Protein AF-A0A932U6R2-F1 (afdb_monomer)

Radius of gyration: 25.65 Å; Cα contacts (8 Å, |Δi|>4): 751; chains: 1; bounding box: 75×55×91 Å

Structure (mmCIF, N/CA/C/O backbone):
data_AF-A0A932U6R2-F1
#
_entry.id   AF-A0A932U6R2-F1
#
loop_
_atom_site.group_PDB
_atom_site.id
_atom_site.type_symbol
_atom_site.label_atom_id
_atom_site.label_alt_id
_atom_site.label_comp_id
_atom_site.label_asym_id
_atom_site.label_entity_id
_atom_site.label_seq_id
_atom_site.pdbx_PDB_ins_code
_atom_site.Cartn_x
_atom_site.Cartn_y
_atom_site.Cartn_z
_atom_site.occupancy
_atom_site.B_iso_or_equiv
_atom_site.auth_seq_id
_atom_site.auth_comp_id
_atom_site.auth_asym_id
_atom_site.auth_atom_id
_atom_site.pdbx_PDB_model_num
ATOM 1 N N . MET A 1 1 ? -50.478 -23.511 68.478 1.00 35.59 1 MET A N 1
ATOM 2 C CA . MET A 1 1 ? -49.298 -24.158 69.091 1.00 35.59 1 MET A CA 1
ATOM 3 C C . MET A 1 1 ? -48.338 -24.472 67.951 1.00 35.59 1 MET A C 1
ATOM 5 O O . MET A 1 1 ? -48.692 -25.328 67.160 1.00 35.59 1 MET A O 1
ATOM 9 N N . ALA A 1 2 ? -47.213 -23.813 67.689 1.00 36.47 2 ALA A N 1
ATOM 10 C CA . ALA A 1 2 ? -46.479 -22.659 68.229 1.00 36.47 2 ALA A CA 1
ATOM 11 C C . ALA A 1 2 ? -45.766 -22.023 67.000 1.00 36.47 2 ALA A C 1
ATOM 13 O O . ALA A 1 2 ? -45.372 -22.763 66.102 1.00 36.47 2 ALA A O 1
ATOM 14 N N . ASP A 1 3 ? -45.885 -20.721 66.734 1.00 34.91 3 ASP A N 1
ATOM 15 C CA . ASP A 1 3 ? -44.960 -19.621 67.090 1.00 34.91 3 ASP A CA 1
ATOM 16 C C . ASP A 1 3 ? -43.453 -19.941 67.133 1.00 34.91 3 ASP A C 1
ATOM 18 O O . ASP A 1 3 ? -43.021 -20.835 67.857 1.00 34.91 3 ASP A O 1
ATOM 22 N N . GLY A 1 4 ? -42.655 -19.133 66.412 1.00 32.28 4 GLY A N 1
ATOM 23 C CA . GLY A 1 4 ? -41.189 -19.112 66.504 1.00 32.28 4 GLY A CA 1
ATOM 24 C C . GLY A 1 4 ? -40.468 -18.255 65.449 1.00 32.28 4 GLY A C 1
ATOM 25 O O . GLY A 1 4 ? -39.960 -18.787 64.470 1.00 32.28 4 GLY A O 1
ATOM 26 N N . ASP A 1 5 ? -40.429 -16.942 65.685 1.00 37.62 5 ASP A N 1
ATOM 27 C CA . ASP A 1 5 ? -39.655 -15.882 65.007 1.00 37.62 5 ASP A CA 1
ATOM 28 C C . ASP A 1 5 ? -38.117 -16.078 65.113 1.00 37.62 5 ASP A C 1
ATOM 30 O O . ASP A 1 5 ? -37.634 -16.729 66.040 1.00 37.62 5 ASP A O 1
ATOM 34 N N . GLY A 1 6 ? -37.328 -15.480 64.208 1.00 30.61 6 GLY A N 1
ATOM 35 C CA . GLY A 1 6 ? -35.860 -15.580 64.240 1.00 30.61 6 GLY A CA 1
ATOM 36 C C . GLY A 1 6 ? -35.110 -14.815 63.142 1.00 30.61 6 GLY A C 1
ATOM 37 O O . GLY A 1 6 ? -34.693 -15.383 62.137 1.00 30.61 6 GLY A O 1
ATOM 38 N N . ARG A 1 7 ? -34.903 -13.513 63.364 1.00 33.12 7 ARG A N 1
ATOM 39 C CA . ARG A 1 7 ? -34.080 -12.593 62.556 1.00 33.12 7 ARG A CA 1
ATOM 40 C C . ARG A 1 7 ? -32.592 -12.983 62.512 1.00 33.12 7 ARG A C 1
ATOM 42 O O . ARG A 1 7 ? -32.017 -13.328 63.537 1.00 33.12 7 ARG A O 1
ATOM 49 N N . GLY A 1 8 ? -31.947 -12.668 61.382 1.00 29.30 8 GLY A N 1
ATOM 50 C CA . GLY A 1 8 ? -30.598 -12.083 61.362 1.00 29.30 8 GLY A CA 1
ATOM 51 C C . GLY A 1 8 ? -29.473 -12.936 60.767 1.00 29.30 8 GLY A C 1
ATOM 52 O O . GLY A 1 8 ? -29.049 -13.912 61.370 1.00 29.30 8 GLY A O 1
ATOM 53 N N . THR A 1 9 ? -28.932 -12.494 59.623 1.00 29.77 9 THR A N 1
ATOM 54 C CA . THR A 1 9 ? -27.513 -12.114 59.380 1.00 29.77 9 THR A CA 1
ATOM 55 C C . THR A 1 9 ? -27.109 -12.340 57.908 1.00 29.77 9 THR A C 1
ATOM 57 O O . THR A 1 9 ? -26.774 -13.438 57.483 1.00 29.77 9 THR A O 1
ATOM 60 N N . HIS A 1 10 ? -27.082 -11.263 57.112 1.00 33.06 10 HIS A N 1
ATOM 61 C CA . HIS A 1 10 ? -25.986 -11.073 56.143 1.00 33.06 10 HIS A CA 1
ATOM 62 C C . HIS A 1 10 ? -24.704 -10.791 56.961 1.00 33.06 10 HIS A C 1
ATOM 64 O O . HIS A 1 10 ? -24.856 -10.285 58.076 1.00 33.06 10 HIS A O 1
ATOM 70 N N . PRO A 1 11 ? -23.466 -11.056 56.483 1.00 39.12 11 PRO A N 1
ATOM 71 C CA . PRO A 1 11 ? -23.032 -10.851 55.095 1.00 39.12 11 PRO A CA 1
ATOM 72 C C . PRO A 1 11 ? -22.034 -11.899 54.558 1.00 39.12 11 PRO A C 1
ATOM 74 O O . PRO A 1 11 ? -21.424 -12.648 55.316 1.00 39.12 11 PRO A O 1
ATOM 77 N N . ARG A 1 12 ? -21.813 -11.903 53.238 1.00 29.81 12 ARG A N 1
ATOM 78 C CA . ARG A 1 12 ? -20.475 -12.027 52.630 1.00 29.81 12 ARG A CA 1
ATOM 79 C C . ARG A 1 12 ? -20.571 -11.882 51.118 1.00 29.81 12 ARG A C 1
ATOM 81 O O . ARG A 1 12 ? -21.172 -12.704 50.430 1.00 29.81 12 ARG A O 1
ATOM 88 N N . ASP A 1 13 ? -19.960 -10.795 50.674 1.00 32.53 13 ASP A N 1
ATOM 89 C CA . ASP A 1 13 ? -19.381 -10.544 49.365 1.00 32.53 13 ASP A CA 1
ATOM 90 C C . ASP A 1 13 ? -19.222 -11.784 48.481 1.00 32.53 13 ASP A C 1
ATOM 92 O O . ASP A 1 13 ? -18.464 -12.710 48.779 1.00 32.53 13 ASP A O 1
ATOM 96 N N . ARG A 1 14 ? -19.862 -11.743 47.313 1.00 31.12 14 ARG A N 1
ATOM 97 C CA . ARG A 1 14 ? -19.322 -12.391 46.121 1.00 31.12 14 ARG A CA 1
ATOM 98 C C . ARG A 1 14 ? -19.138 -11.323 45.059 1.00 31.12 14 ARG A C 1
ATOM 100 O O . ARG A 1 14 ? -20.061 -11.002 44.326 1.00 31.12 14 ARG A O 1
ATOM 107 N N . PHE A 1 15 ? -17.933 -10.758 45.104 1.00 33.50 15 PHE A N 1
ATOM 108 C CA . PHE A 1 15 ? -17.151 -10.204 44.006 1.00 33.50 15 PHE A CA 1
ATOM 109 C C . PHE A 1 15 ? -17.953 -9.604 42.852 1.00 33.50 15 PHE A C 1
ATOM 111 O O . PHE A 1 15 ? -18.496 -10.310 42.001 1.00 33.50 15 PHE A O 1
ATOM 118 N N . GLY A 1 16 ? -17.932 -8.271 42.804 1.00 26.61 16 GLY A N 1
ATOM 119 C CA . GLY A 1 16 ? -18.308 -7.513 41.626 1.00 26.61 16 GLY A CA 1
ATOM 120 C C . GLY A 1 16 ? -17.621 -8.083 40.389 1.00 26.61 16 GLY A C 1
ATOM 121 O O . GLY A 1 16 ? -16.414 -8.324 40.375 1.00 26.61 16 GLY A O 1
ATOM 122 N N . SER A 1 17 ? -18.422 -8.305 39.352 1.00 31.64 17 SER A N 1
ATOM 123 C CA . SER A 1 17 ? -17.941 -8.504 37.994 1.00 31.64 17 SER A CA 1
ATOM 124 C C . SER A 1 17 ? -17.052 -7.312 37.643 1.00 31.64 17 SER A C 1
ATOM 126 O O . SER A 1 17 ? -17.559 -6.237 37.316 1.00 31.64 17 SER A O 1
ATOM 128 N N . VAL A 1 18 ? -15.732 -7.491 37.702 1.00 36.62 18 VAL A N 1
ATOM 129 C CA . VAL A 1 18 ? -14.802 -6.619 36.986 1.00 36.62 18 VAL A CA 1
ATOM 130 C C . VAL A 1 18 ? -15.222 -6.728 35.527 1.00 36.62 18 VAL A C 1
ATOM 132 O O . VAL A 1 18 ? -15.069 -7.788 34.921 1.00 36.62 18 VAL A O 1
ATOM 135 N N . ALA A 1 19 ? -15.851 -5.680 34.991 1.00 39.41 19 ALA A N 1
ATOM 136 C CA . ALA A 1 19 ? -16.210 -5.635 33.584 1.00 39.41 19 ALA A CA 1
ATOM 137 C C . ALA A 1 19 ? -14.925 -5.891 32.791 1.00 39.41 19 ALA A C 1
ATOM 139 O O . ALA A 1 19 ? -13.985 -5.098 32.859 1.00 39.41 19 ALA A O 1
ATOM 140 N N . ALA A 1 20 ? -14.853 -7.043 32.121 1.00 47.78 20 ALA A N 1
ATOM 141 C CA . ALA A 1 20 ? -13.685 -7.415 31.343 1.00 47.78 20 ALA A CA 1
ATOM 142 C C . ALA A 1 20 ? -13.377 -6.275 30.366 1.00 47.78 20 ALA A C 1
ATOM 144 O O . ALA A 1 20 ? -14.272 -5.818 29.648 1.00 47.78 20 ALA A O 1
ATOM 145 N N . ALA A 1 21 ? -12.131 -5.795 30.368 1.00 59.06 21 ALA A N 1
ATOM 146 C CA . ALA A 1 21 ? -11.696 -4.740 29.466 1.00 59.06 21 ALA A CA 1
ATOM 147 C C . ALA A 1 21 ? -12.071 -5.127 28.027 1.00 59.06 21 ALA A C 1
ATOM 149 O O . ALA A 1 21 ? -11.635 -6.159 27.507 1.00 59.06 21 ALA A O 1
ATOM 150 N N . ARG A 1 22 ? -12.927 -4.323 27.389 1.00 85.50 22 ARG A N 1
ATOM 151 C CA . ARG A 1 22 ? -13.327 -4.553 26.002 1.00 85.50 22 ARG A CA 1
ATOM 152 C C . ARG A 1 22 ? -12.179 -4.090 25.118 1.00 85.50 22 ARG A C 1
ATOM 154 O O . ARG A 1 22 ? -11.897 -2.897 25.048 1.00 85.50 22 ARG A O 1
ATOM 161 N N . SER A 1 23 ? -11.523 -5.040 24.462 1.00 92.00 23 SER A N 1
ATOM 162 C CA . SER A 1 23 ? -10.422 -4.773 23.541 1.00 92.00 23 SER A CA 1
ATOM 163 C C . SER A 1 23 ? -10.788 -5.223 22.132 1.00 92.00 23 SER A C 1
ATOM 165 O O . SER A 1 23 ? -11.358 -6.301 21.931 1.00 92.00 23 SER A O 1
ATOM 167 N N . ILE A 1 24 ? -10.489 -4.369 21.161 1.00 95.69 24 ILE A N 1
ATOM 168 C CA . ILE A 1 24 ? -10.669 -4.632 19.740 1.00 95.69 24 ILE A CA 1
ATOM 169 C C . ILE A 1 24 ? -9.308 -4.543 19.071 1.00 95.69 24 ILE A C 1
ATOM 171 O O . ILE A 1 24 ? -8.652 -3.508 19.155 1.00 95.69 24 ILE A O 1
ATOM 175 N N . THR A 1 25 ? -8.919 -5.602 18.366 1.00 96.75 25 THR A N 1
ATOM 176 C CA . THR A 1 25 ? -7.710 -5.615 17.547 1.00 96.75 25 THR A CA 1
ATOM 177 C C . THR A 1 25 ? -8.096 -5.623 16.077 1.00 96.75 25 THR A C 1
ATOM 179 O O . THR A 1 25 ? -8.996 -6.344 15.655 1.00 96.75 25 THR A O 1
ATOM 182 N N . VAL A 1 26 ? -7.415 -4.813 15.283 1.00 97.38 26 VAL A N 1
ATOM 183 C CA . VAL A 1 26 ? -7.606 -4.686 13.844 1.00 97.38 26 VAL A CA 1
ATOM 184 C C . VAL A 1 26 ? -6.261 -4.827 13.152 1.00 97.38 26 VAL A C 1
ATOM 186 O O . VAL A 1 26 ? -5.263 -4.295 13.626 1.00 97.38 26 VAL A O 1
ATOM 189 N N . GLN A 1 27 ? -6.237 -5.520 12.018 1.00 97.38 27 GLN A N 1
ATOM 190 C CA . GLN A 1 27 ? -5.091 -5.557 11.118 1.00 97.38 27 GLN A CA 1
ATOM 191 C C . GLN A 1 27 ? -5.441 -4.927 9.773 1.00 97.38 27 GLN A C 1
ATOM 193 O O . GLN A 1 27 ? -6.488 -5.232 9.199 1.00 97.38 27 GLN A O 1
ATOM 198 N N . VAL A 1 28 ? -4.552 -4.079 9.262 1.00 97.50 28 VAL A N 1
ATOM 199 C CA . VAL A 1 28 ? -4.660 -3.457 7.934 1.00 97.50 28 VAL A CA 1
ATOM 200 C C . VAL A 1 28 ? -3.322 -3.649 7.216 1.00 97.50 28 VAL A C 1
ATOM 202 O O . VAL A 1 28 ? -2.281 -3.421 7.843 1.00 97.50 28 VAL A O 1
ATOM 205 N N . PRO A 1 29 ? -3.305 -4.129 5.958 1.00 97.19 29 PRO A N 1
ATOM 206 C CA . PRO A 1 29 ? -2.057 -4.294 5.227 1.00 97.19 29 PRO A CA 1
ATOM 207 C C . PRO A 1 29 ? -1.433 -2.924 4.978 1.00 97.19 29 PRO A C 1
ATOM 209 O O . PRO A 1 29 ? -2.135 -1.966 4.664 1.00 97.19 29 PRO A O 1
ATOM 212 N N . GLY A 1 30 ? -0.114 -2.832 5.103 1.00 95.00 30 GLY A N 1
ATOM 213 C CA . GLY A 1 30 ? 0.608 -1.728 4.489 1.00 95.00 30 GLY A CA 1
ATOM 214 C C . GLY A 1 30 ? 0.809 -1.972 3.000 1.00 95.00 30 GLY A C 1
ATOM 215 O O . GLY A 1 30 ? 0.359 -2.970 2.434 1.00 95.00 30 GLY A O 1
ATOM 216 N N . THR A 1 31 ? 1.513 -1.052 2.362 1.00 94.31 31 THR A N 1
ATOM 217 C CA . THR A 1 31 ? 1.729 -1.024 0.916 1.00 94.31 31 THR A CA 1
ATOM 218 C C . THR A 1 31 ? 3.217 -0.989 0.597 1.00 94.31 31 THR A C 1
ATOM 220 O O . THR A 1 31 ? 4.046 -0.838 1.487 1.00 94.31 31 THR A O 1
ATOM 223 N N . CYS A 1 32 ? 3.598 -1.172 -0.663 1.00 92.25 32 CYS A N 1
ATOM 224 C CA . CYS A 1 32 ? 4.951 -0.873 -1.140 1.00 92.25 32 CYS A CA 1
ATOM 225 C C . CYS A 1 32 ? 4.876 -0.039 -2.421 1.00 92.25 32 CYS A C 1
ATOM 227 O O . CYS A 1 32 ? 5.280 -0.457 -3.504 1.00 92.25 32 CYS A O 1
ATOM 229 N N . GLY A 1 33 ? 4.296 1.153 -2.283 1.00 92.31 33 GLY A N 1
ATOM 230 C CA . GLY A 1 33 ? 3.980 2.036 -3.398 1.00 92.31 33 GLY A CA 1
ATOM 231 C C . GLY A 1 33 ? 2.704 1.663 -4.139 1.00 92.31 33 GLY A C 1
ATOM 232 O O . GLY A 1 33 ? 1.852 0.930 -3.632 1.00 92.31 33 GLY A O 1
ATOM 233 N N . GLU A 1 34 ? 2.586 2.173 -5.361 1.00 95.62 34 GLU A N 1
ATOM 234 C CA . GLU A 1 34 ? 1.347 2.121 -6.130 1.00 95.62 34 GLU A CA 1
ATOM 235 C C . GLU A 1 34 ? 1.491 1.209 -7.345 1.00 95.62 34 GLU A C 1
ATOM 237 O O . GLU A 1 34 ? 2.486 1.262 -8.067 1.00 95.62 34 GLU A O 1
ATOM 242 N N . LEU A 1 35 ? 0.480 0.373 -7.587 1.00 97.69 35 LEU A N 1
ATOM 243 C CA . LEU A 1 35 ? 0.329 -0.351 -8.847 1.00 97.69 35 LEU A CA 1
ATOM 244 C C . LEU A 1 35 ? -0.054 0.612 -9.974 1.00 97.69 35 LEU A C 1
ATOM 246 O O . LEU A 1 35 ? 0.396 0.440 -11.101 1.00 97.69 35 LEU A O 1
ATOM 250 N N . ILE A 1 36 ? -0.895 1.604 -9.667 1.00 96.69 36 ILE A N 1
ATOM 251 C CA . ILE A 1 36 ? -1.324 2.664 -10.587 1.00 96.69 36 ILE A CA 1
ATOM 252 C C . ILE A 1 36 ? -1.325 3.986 -9.832 1.00 96.69 36 ILE A C 1
ATOM 254 O O . ILE A 1 36 ? -1.822 4.040 -8.712 1.00 96.69 36 ILE A O 1
ATOM 258 N N . GLN A 1 37 ? -0.853 5.059 -10.456 1.00 92.38 37 GLN A N 1
ATOM 259 C CA . GLN A 1 37 ? -0.942 6.408 -9.906 1.00 92.38 37 GLN A CA 1
ATOM 260 C C . GLN A 1 37 ? -1.018 7.455 -11.014 1.00 92.38 37 GLN A C 1
ATOM 262 O O . GLN A 1 37 ? -0.204 7.447 -11.933 1.00 92.38 37 GLN A O 1
ATOM 267 N N . GLY A 1 38 ? -1.949 8.399 -10.885 1.00 89.31 38 GLY A N 1
ATOM 268 C CA . GLY A 1 38 ? -2.061 9.536 -11.794 1.00 89.31 38 GLY A CA 1
ATOM 269 C C . GLY A 1 38 ? -3.360 10.301 -11.585 1.00 89.31 38 GLY A C 1
ATOM 270 O O . GLY A 1 38 ? -3.808 10.479 -10.453 1.00 89.31 38 GLY A O 1
ATOM 271 N N . SER A 1 39 ? -3.968 10.753 -12.678 1.00 87.44 39 SER A N 1
ATOM 272 C CA . SER A 1 39 ? -5.285 11.390 -12.675 1.00 87.44 39 SER A CA 1
ATOM 273 C C . SER A 1 39 ? -6.241 10.704 -13.646 1.00 87.44 39 SER A C 1
ATOM 275 O O . SER A 1 39 ? -5.834 10.057 -14.610 1.00 87.44 39 SER A O 1
ATOM 277 N N . ARG A 1 40 ? -7.538 10.810 -13.360 1.00 83.44 40 ARG A N 1
ATOM 278 C CA . ARG A 1 40 ? -8.622 10.391 -14.248 1.00 83.44 40 ARG A CA 1
ATOM 279 C C . ARG A 1 40 ? -9.621 11.528 -14.327 1.00 83.44 40 ARG A C 1
ATOM 281 O O . ARG A 1 40 ? -10.264 11.829 -13.325 1.00 83.44 40 ARG A O 1
ATOM 288 N N . GLN A 1 41 ? -9.758 12.132 -15.509 1.00 84.50 41 GLN A N 1
ATOM 289 C CA . GLN A 1 41 ? -10.649 13.281 -15.716 1.00 84.50 41 GLN A CA 1
ATOM 290 C C . GLN A 1 41 ? -10.339 14.420 -14.725 1.00 84.50 41 GLN A C 1
ATOM 292 O O . GLN A 1 41 ? -11.242 14.999 -14.127 1.00 84.50 41 GLN A O 1
ATOM 297 N N . GLY A 1 42 ? -9.050 14.687 -14.490 1.00 82.62 42 GLY A N 1
ATOM 298 C CA . GLY A 1 42 ? -8.601 15.708 -13.541 1.00 82.62 42 GLY A CA 1
ATOM 299 C C . GLY A 1 42 ? -8.689 15.331 -12.057 1.00 82.62 42 GLY A C 1
ATOM 300 O O . GLY A 1 42 ? -8.210 16.100 -11.228 1.00 82.62 42 GLY A O 1
ATOM 301 N N . ILE A 1 43 ? -9.232 14.162 -11.694 1.00 87.00 43 ILE A N 1
ATOM 302 C CA . ILE A 1 43 ? -9.259 13.688 -10.301 1.00 87.00 43 ILE A CA 1
ATOM 303 C C . ILE A 1 43 ? -8.019 12.824 -10.034 1.00 87.00 43 ILE A C 1
ATOM 305 O O . ILE A 1 43 ? -7.867 11.780 -10.681 1.00 87.00 43 ILE A O 1
ATOM 309 N N . PRO A 1 44 ? -7.130 13.208 -9.099 1.00 88.75 44 PRO A N 1
ATOM 310 C CA . PRO A 1 44 ? -5.998 12.381 -8.701 1.00 88.75 44 PRO A CA 1
ATOM 311 C C . PRO A 1 44 ? -6.459 11.065 -8.078 1.00 88.75 44 PRO A C 1
ATOM 313 O O . PRO A 1 44 ? -7.349 11.040 -7.232 1.00 88.75 44 PRO A O 1
ATOM 316 N N . PHE A 1 45 ? -5.833 9.961 -8.466 1.00 93.12 45 PHE A N 1
ATOM 317 C CA . PHE A 1 45 ? -6.150 8.653 -7.915 1.00 93.12 45 PHE A CA 1
ATOM 318 C C . PHE A 1 45 ? -4.951 7.719 -7.929 1.00 93.12 45 PHE A C 1
ATOM 320 O O . PHE A 1 45 ? -3.968 7.934 -8.643 1.00 93.12 45 PHE A O 1
ATOM 327 N N . LEU A 1 46 ? -5.074 6.655 -7.149 1.00 95.25 46 LEU A N 1
ATOM 328 C CA . LEU A 1 46 ? -4.101 5.579 -7.099 1.00 95.25 46 LEU A CA 1
ATOM 329 C C . LEU A 1 46 ? -4.789 4.218 -6.985 1.00 95.25 46 LEU A C 1
ATOM 331 O O . LEU A 1 46 ? -5.978 4.131 -6.677 1.00 95.25 46 LEU A O 1
ATOM 335 N N . VAL A 1 47 ? -4.030 3.164 -7.259 1.00 97.88 47 VAL A N 1
ATOM 336 C CA . VAL A 1 47 ? -4.304 1.789 -6.844 1.00 97.88 47 VAL A CA 1
ATOM 337 C C . VAL A 1 47 ? -3.072 1.328 -6.089 1.00 97.88 47 VAL A C 1
ATOM 339 O O . VAL A 1 47 ? -2.016 1.152 -6.700 1.00 97.88 47 VAL A O 1
ATOM 342 N N . SER A 1 48 ? -3.198 1.110 -4.787 1.00 96.94 48 SER A N 1
ATOM 343 C CA . SER A 1 48 ? -2.048 0.729 -3.973 1.00 96.94 48 SER A CA 1
ATOM 344 C C . SER A 1 48 ? -1.572 -0.691 -4.227 1.00 96.94 48 SER A C 1
ATOM 346 O O . SER A 1 48 ? -2.309 -1.532 -4.745 1.00 96.94 48 SER A O 1
ATOM 348 N N . CYS A 1 49 ? -0.324 -0.957 -3.838 1.00 97.50 49 CYS A N 1
ATOM 349 C CA . CYS A 1 49 ? 0.287 -2.282 -3.825 1.00 97.50 49 CYS A CA 1
ATOM 350 C C . CYS A 1 49 ? 0.332 -2.837 -2.385 1.00 97.50 49 CYS A C 1
ATOM 352 O O . CYS A 1 49 ? 1.383 -2.754 -1.743 1.00 97.50 49 CYS A O 1
ATOM 354 N N . PRO A 1 50 ? -0.796 -3.337 -1.833 1.00 97.50 50 PRO A N 1
ATOM 355 C CA . PRO A 1 50 ? -0.831 -3.900 -0.491 1.00 97.50 50 PRO A CA 1
ATOM 356 C C . PRO A 1 50 ? 0.025 -5.161 -0.386 1.00 97.50 50 PRO A C 1
ATOM 358 O O . PRO A 1 50 ? -0.007 -6.030 -1.255 1.00 97.50 50 PRO A O 1
ATOM 361 N N . ILE A 1 51 ? 0.777 -5.270 0.701 1.00 96.62 51 ILE A N 1
ATOM 362 C CA . ILE A 1 51 ? 1.711 -6.373 0.943 1.00 96.62 51 ILE A CA 1
ATOM 363 C C . ILE A 1 51 ? 1.341 -7.164 2.187 1.00 96.62 51 ILE A C 1
ATOM 365 O O . ILE A 1 51 ? 0.615 -6.676 3.054 1.00 96.62 51 ILE A O 1
ATOM 369 N N . ASP A 1 52 ? 1.868 -8.384 2.286 1.00 95.69 52 ASP A N 1
ATOM 370 C CA . ASP A 1 52 ? 1.675 -9.277 3.434 1.00 95.69 52 ASP A CA 1
ATOM 371 C C . ASP A 1 52 ? 2.461 -8.838 4.688 1.00 95.69 52 ASP A C 1
ATOM 373 O O . ASP A 1 52 ? 3.211 -9.586 5.309 1.00 95.69 52 ASP A O 1
ATOM 377 N N . ALA A 1 53 ? 2.293 -7.574 5.060 1.00 94.56 53 ALA A N 1
ATOM 378 C CA . ALA A 1 53 ? 2.839 -6.949 6.247 1.00 94.56 53 ALA A CA 1
ATOM 379 C C . ALA A 1 53 ? 1.786 -5.980 6.793 1.00 94.56 53 ALA A C 1
ATOM 381 O O . ALA A 1 53 ? 1.372 -5.049 6.105 1.00 94.56 53 ALA A O 1
ATOM 382 N N . TYR A 1 54 ? 1.337 -6.208 8.027 1.00 95.94 54 TYR A N 1
ATOM 383 C CA . TYR A 1 54 ? 0.162 -5.530 8.578 1.00 95.94 54 TYR A CA 1
ATOM 384 C C . TYR A 1 54 ? 0.543 -4.619 9.729 1.00 95.94 54 TYR A C 1
ATOM 386 O O . TYR A 1 54 ? 1.293 -5.022 10.621 1.00 95.94 54 TYR A O 1
ATOM 394 N N . SER A 1 55 ? -0.066 -3.437 9.759 1.00 95.62 55 SER A N 1
ATOM 395 C CA . SER A 1 55 ? -0.208 -2.725 11.020 1.00 95.62 55 SER A CA 1
ATOM 396 C C . SER A 1 55 ? -1.289 -3.404 11.853 1.00 95.62 55 SER A C 1
ATOM 398 O O . SER A 1 55 ? -2.374 -3.708 11.355 1.00 95.62 55 SER A O 1
ATOM 400 N N . THR A 1 56 ? -0.973 -3.664 13.116 1.00 96.88 56 THR A N 1
ATOM 401 C CA . THR A 1 56 ? -1.894 -4.179 14.124 1.00 96.88 56 THR A CA 1
ATOM 402 C C . THR A 1 56 ? -2.237 -3.051 15.084 1.00 96.88 56 THR A C 1
ATOM 404 O O . THR A 1 56 ? -1.380 -2.556 15.818 1.00 96.88 56 THR A O 1
ATOM 407 N N . VAL A 1 57 ? -3.507 -2.663 15.088 1.00 96.94 57 VAL A N 1
ATOM 408 C CA . VAL A 1 57 ? -4.049 -1.601 15.929 1.00 96.94 57 VAL A CA 1
ATOM 409 C C . VAL A 1 57 ? -4.972 -2.212 16.968 1.00 96.94 57 VAL A C 1
ATOM 411 O O . VAL A 1 57 ? -5.942 -2.883 16.624 1.00 96.94 57 VAL A O 1
ATOM 414 N N . THR A 1 58 ? -4.686 -1.969 18.240 1.00 97.00 58 THR A N 1
ATOM 415 C CA . THR A 1 58 ? -5.511 -2.424 19.358 1.00 97.00 58 THR A CA 1
ATOM 416 C C . THR A 1 58 ? -6.068 -1.222 20.098 1.00 97.00 58 THR A C 1
ATOM 418 O O . THR A 1 58 ? -5.321 -0.340 20.517 1.00 97.00 58 THR A O 1
ATOM 421 N N . VAL A 1 59 ? -7.385 -1.208 20.274 1.00 96.44 59 VAL A N 1
ATOM 422 C CA . VAL A 1 59 ? -8.107 -0.190 21.032 1.00 96.44 59 VAL A CA 1
ATOM 423 C C . VAL A 1 59 ? -8.763 -0.862 22.227 1.00 96.44 59 VAL A C 1
ATOM 425 O O . VAL A 1 59 ? -9.589 -1.764 22.066 1.00 96.44 59 VAL A O 1
ATOM 428 N N . THR A 1 60 ? -8.396 -0.421 23.425 1.00 95.19 60 THR A N 1
ATOM 429 C CA . THR A 1 60 ? -8.855 -1.007 24.685 1.00 95.19 60 THR A CA 1
ATOM 430 C C . THR A 1 60 ? -9.611 0.032 25.495 1.00 95.19 60 THR A C 1
ATOM 432 O O . THR A 1 60 ? -9.089 1.110 25.772 1.00 95.19 60 THR A O 1
ATOM 435 N N . LEU A 1 61 ? -10.834 -0.303 25.905 1.00 93.44 61 LEU A N 1
ATOM 436 C CA . LEU A 1 61 ? -11.561 0.472 26.903 1.00 93.44 61 LEU A CA 1
ATOM 437 C C . LEU A 1 61 ? -10.929 0.225 28.277 1.00 93.44 61 LEU A C 1
ATOM 439 O O . LEU A 1 61 ? -10.895 -0.913 28.752 1.00 93.44 61 LEU A O 1
ATOM 443 N N . LEU A 1 62 ? -10.432 1.287 28.902 1.00 90.62 62 LEU A N 1
ATOM 444 C CA . LEU A 1 62 ? -9.883 1.239 30.248 1.00 90.62 62 LEU A CA 1
ATOM 445 C C . LEU A 1 62 ? -11.033 1.324 31.250 1.00 90.62 62 LEU A C 1
ATOM 447 O O . LEU A 1 62 ? -11.907 2.181 31.123 1.00 90.62 62 LEU A O 1
ATOM 451 N N . ALA A 1 63 ? -11.033 0.438 32.245 1.00 79.88 63 ALA A N 1
ATOM 452 C CA . ALA A 1 63 ? -11.931 0.590 33.379 1.00 79.88 63 ALA A CA 1
ATOM 453 C C . ALA A 1 63 ? -11.557 1.867 34.140 1.00 79.88 63 ALA A C 1
ATOM 455 O O . ALA A 1 63 ? -10.370 2.158 34.323 1.00 79.88 63 ALA A O 1
ATOM 456 N N . ASP A 1 64 ? -12.559 2.608 34.606 1.00 63.53 64 ASP A N 1
ATOM 457 C CA . ASP A 1 64 ? -12.315 3.667 35.572 1.00 63.53 64 ASP A CA 1
ATOM 458 C C . ASP A 1 64 ? -11.734 3.023 36.831 1.00 63.53 64 ASP A C 1
ATOM 460 O O . ASP A 1 64 ? -12.407 2.289 37.554 1.00 63.53 64 ASP A O 1
ATOM 464 N N . THR A 1 65 ? -10.461 3.290 37.108 1.00 42.34 65 THR A N 1
ATOM 465 C CA . THR A 1 65 ? -9.872 3.015 38.415 1.00 42.34 65 THR A CA 1
ATOM 466 C C . THR A 1 65 ? -10.406 4.047 39.402 1.00 42.34 65 THR A C 1
ATOM 468 O O . THR A 1 65 ? -9.685 4.947 39.824 1.00 42.34 65 THR A O 1
ATOM 471 N N . GLN A 1 66 ? -11.685 3.942 39.754 1.00 39.12 66 GLN A N 1
ATOM 472 C CA . GLN A 1 66 ? -12.203 4.505 40.991 1.00 39.12 66 GLN A CA 1
ATOM 473 C C . GLN A 1 66 ? -12.372 3.363 41.990 1.00 39.12 66 GLN A C 1
ATOM 475 O O . GLN A 1 66 ? -13.408 2.709 42.064 1.00 39.12 66 GLN A O 1
ATOM 480 N N . SER A 1 67 ? -11.314 3.111 42.762 1.00 35.31 67 SER A N 1
ATOM 481 C CA . SER A 1 67 ? -11.463 2.478 44.066 1.00 35.31 67 SER A CA 1
ATOM 482 C C . SER A 1 67 ? -11.866 3.560 45.066 1.00 35.31 67 SER A C 1
ATOM 484 O O . SER A 1 67 ? -11.045 4.393 45.431 1.00 35.31 67 SER A O 1
ATOM 486 N N . SER A 1 68 ? -13.110 3.459 45.530 1.00 35.31 68 SER A N 1
ATOM 487 C CA . SER A 1 68 ? -13.484 3.593 46.943 1.00 35.31 68 SER A CA 1
ATOM 488 C C . SER A 1 68 ? -13.183 4.926 47.645 1.00 35.31 68 SER A C 1
ATOM 490 O O . SER A 1 68 ? -12.192 5.033 48.359 1.00 35.31 68 SER A O 1
ATOM 492 N N . ALA A 1 69 ? -14.106 5.884 47.541 1.00 37.03 69 ALA A N 1
ATOM 493 C CA . ALA A 1 69 ? -14.585 6.697 48.668 1.00 37.03 69 ALA A CA 1
ATOM 494 C C . ALA A 1 69 ? -15.765 7.556 48.191 1.00 37.03 69 ALA A C 1
ATOM 496 O O . ALA A 1 69 ? -15.573 8.610 47.599 1.00 37.03 69 ALA A O 1
ATOM 497 N N . ASP A 1 70 ? -16.970 7.012 48.348 1.00 33.69 70 ASP A N 1
ATOM 498 C CA . ASP A 1 70 ? -18.162 7.686 48.881 1.00 33.69 70 ASP A CA 1
ATOM 499 C C . ASP A 1 70 ? -19.429 7.058 48.303 1.00 33.69 70 ASP A C 1
ATOM 501 O O . ASP A 1 70 ? -19.652 6.962 47.096 1.00 33.69 70 ASP A O 1
ATOM 505 N N . GLY A 1 71 ? -20.249 6.547 49.219 1.00 39.75 71 GLY A N 1
ATOM 506 C CA . GLY A 1 71 ? -21.509 5.907 48.905 1.00 39.75 71 GLY A CA 1
ATOM 507 C C . GLY A 1 71 ? -22.497 6.913 48.333 1.00 39.75 71 GLY A C 1
ATOM 508 O O . GLY A 1 71 ? -23.003 7.768 49.049 1.00 39.75 71 GLY A O 1
ATOM 509 N N . ALA A 1 72 ? -22.838 6.744 47.062 1.00 32.72 72 ALA A N 1
ATOM 510 C CA . ALA A 1 72 ? -24.120 7.158 46.518 1.00 32.72 72 ALA A CA 1
ATOM 511 C C . ALA A 1 72 ? -24.446 6.266 45.318 1.00 32.72 72 ALA A C 1
ATOM 513 O O . ALA A 1 72 ? -23.835 6.341 44.256 1.00 32.72 72 ALA A O 1
ATOM 514 N N . SER A 1 73 ? -25.418 5.382 45.513 1.00 31.42 73 SER A N 1
ATOM 515 C CA . SER A 1 73 ? -26.054 4.611 44.453 1.00 31.42 73 SER A CA 1
ATOM 516 C C . SER A 1 73 ? -26.651 5.542 43.394 1.00 31.42 73 SER A C 1
ATOM 518 O O . SER A 1 73 ? -27.538 6.333 43.714 1.00 31.42 73 SER A O 1
ATOM 520 N N . SER A 1 74 ? -26.246 5.399 42.132 1.00 29.38 74 SER A N 1
ATOM 521 C CA . SER A 1 74 ? -27.038 5.875 40.995 1.00 29.38 74 SER A CA 1
ATOM 522 C C . SER A 1 74 ? -26.833 4.947 39.791 1.00 29.38 74 SER A C 1
ATOM 524 O O . SER A 1 74 ? -25.696 4.550 39.523 1.00 29.38 74 SER A O 1
ATOM 526 N N . PRO A 1 75 ? -27.908 4.515 39.107 1.00 32.88 75 PRO A N 1
ATOM 527 C CA . PRO A 1 75 ? -27.836 3.452 38.117 1.00 32.88 75 PRO A CA 1
ATOM 528 C C . PRO A 1 75 ? -27.282 3.936 36.770 1.00 32.88 75 PRO A C 1
ATOM 530 O O . PRO A 1 75 ? -27.439 5.085 36.363 1.00 32.88 75 PRO A O 1
ATOM 533 N N . VAL A 1 76 ? -26.666 2.990 36.064 1.00 31.66 76 VAL A N 1
ATOM 534 C CA . VAL A 1 76 ? -26.191 3.075 34.677 1.00 31.66 76 VAL A CA 1
ATOM 535 C C . VAL A 1 76 ? -27.282 3.646 33.750 1.00 31.66 76 VAL A C 1
ATOM 537 O O . VAL A 1 76 ? -28.395 3.110 33.752 1.00 31.66 76 VAL A O 1
ATOM 540 N N . PRO A 1 77 ? -27.009 4.646 32.885 1.00 33.91 77 PRO A N 1
ATOM 541 C CA . PRO A 1 77 ? -27.978 5.061 31.880 1.00 33.91 77 PRO A CA 1
ATOM 542 C C . PRO A 1 77 ? -27.994 4.057 30.721 1.00 33.91 77 PRO A C 1
ATOM 544 O O . PRO A 1 77 ? -27.137 4.062 29.840 1.00 33.91 77 PRO A O 1
ATOM 547 N N . SER A 1 78 ? -29.013 3.201 30.704 1.00 34.00 78 SER A N 1
ATOM 548 C CA . SER A 1 78 ? -29.469 2.531 29.486 1.00 34.00 78 SER A CA 1
ATOM 549 C C . SER A 1 78 ? -30.311 3.515 28.674 1.00 34.00 78 SER A C 1
ATOM 551 O O . SER A 1 78 ? -31.505 3.626 28.923 1.00 34.00 78 SER A O 1
ATOM 553 N N . ALA A 1 79 ? -29.713 4.251 27.733 1.00 31.72 79 ALA A N 1
ATOM 554 C CA . ALA A 1 79 ? -30.450 4.929 26.659 1.00 31.72 79 ALA A CA 1
ATOM 555 C C . ALA A 1 79 ? -29.503 5.454 25.566 1.00 31.72 79 ALA A C 1
ATOM 557 O O . ALA A 1 79 ? -29.008 6.576 25.636 1.00 31.72 79 ALA A O 1
ATOM 558 N N . ILE A 1 80 ? -29.308 4.673 24.501 1.00 36.16 80 ILE A N 1
ATOM 559 C CA . ILE A 1 80 ? -28.938 5.229 23.193 1.00 36.16 80 ILE A CA 1
ATOM 560 C C . ILE A 1 80 ? -30.236 5.786 22.600 1.00 36.16 80 ILE A C 1
ATOM 562 O O . ILE A 1 80 ? -30.999 5.070 21.955 1.00 36.16 80 ILE A O 1
ATOM 566 N N . THR A 1 81 ? -30.547 7.053 22.869 1.00 31.38 81 THR A N 1
ATOM 567 C CA . THR A 1 81 ? -31.636 7.743 22.166 1.00 31.38 81 THR A CA 1
ATOM 568 C C . THR A 1 81 ? -31.149 8.197 20.799 1.00 31.38 81 THR A C 1
ATOM 570 O O . THR A 1 81 ? -30.309 9.090 20.692 1.00 31.38 81 THR A O 1
ATOM 573 N N . SER A 1 82 ? -31.719 7.611 19.747 1.00 33.97 82 SER A N 1
ATOM 574 C CA . SER A 1 82 ? -31.594 8.081 18.372 1.00 33.97 82 SER A CA 1
ATOM 575 C C . SER A 1 82 ? -32.074 9.533 18.261 1.00 33.97 82 SER A C 1
ATOM 577 O O . SER A 1 82 ? -33.273 9.808 18.348 1.00 33.97 82 SER A O 1
ATOM 579 N N . ARG A 1 83 ? -31.160 10.473 18.021 1.00 32.56 83 ARG A N 1
ATOM 580 C CA . ARG A 1 83 ? -31.511 11.788 17.476 1.00 32.56 83 ARG A CA 1
ATOM 581 C C . ARG A 1 83 ? -30.771 11.987 16.167 1.00 32.56 83 ARG A C 1
ATOM 583 O O . ARG A 1 83 ? -29.560 12.162 16.131 1.00 32.56 83 ARG A O 1
ATOM 590 N N . ARG A 1 84 ? -31.541 11.949 15.083 1.00 31.70 84 ARG A N 1
ATOM 591 C CA . ARG A 1 84 ? -31.126 12.359 13.744 1.00 31.70 84 ARG A CA 1
ATOM 592 C C . ARG A 1 84 ? -30.939 13.880 13.783 1.00 31.70 84 ARG A C 1
ATOM 594 O O . ARG A 1 84 ? -31.924 14.605 13.890 1.00 31.70 84 ARG A O 1
ATOM 601 N N . ALA A 1 85 ? -29.698 14.355 13.773 1.00 35.00 85 ALA A N 1
ATOM 602 C CA . ALA A 1 85 ? -29.399 15.781 13.693 1.00 35.00 85 ALA A CA 1
ATOM 603 C C . ALA A 1 85 ? -29.299 16.209 12.221 1.00 35.00 85 ALA A C 1
ATOM 605 O O . ALA A 1 85 ? -28.623 15.566 11.418 1.00 35.00 85 ALA A O 1
ATOM 606 N N . ALA A 1 86 ? -30.018 17.276 11.877 1.00 31.27 86 ALA A N 1
ATOM 607 C CA . ALA A 1 86 ? -29.990 17.925 10.575 1.00 31.27 86 ALA A CA 1
ATOM 608 C C . ALA A 1 86 ? -28.653 18.655 10.341 1.00 31.27 86 ALA A C 1
ATOM 610 O O . ALA A 1 86 ? -28.057 19.184 11.279 1.00 31.27 86 ALA A O 1
ATOM 611 N N . GLN A 1 87 ? -28.200 18.686 9.083 1.00 31.09 87 GLN A N 1
ATOM 612 C CA . GLN A 1 87 ? -27.013 19.423 8.633 1.00 31.09 87 GLN A CA 1
ATOM 613 C C . GLN A 1 87 ? -27.180 20.942 8.831 1.00 31.09 87 GLN A C 1
ATOM 615 O O . GLN A 1 87 ? -28.176 21.492 8.359 1.00 31.09 87 GLN A O 1
ATOM 620 N N . PRO A 1 88 ? -26.205 21.649 9.431 1.00 35.94 88 PRO A N 1
ATOM 621 C CA . PRO A 1 88 ? -26.088 23.095 9.295 1.00 35.94 88 PRO A CA 1
ATOM 622 C C . PRO A 1 88 ? -25.201 23.480 8.088 1.00 35.94 88 PRO A C 1
ATOM 624 O O . PRO A 1 88 ? -24.360 22.682 7.663 1.00 35.94 88 PRO A O 1
ATOM 627 N N . PRO A 1 89 ? -25.388 24.682 7.507 1.00 33.25 89 PRO A N 1
ATOM 628 C CA . PRO A 1 89 ? -24.733 25.084 6.267 1.00 33.25 89 PRO A CA 1
ATOM 629 C C . PRO A 1 89 ? -23.263 25.481 6.464 1.00 33.25 89 PRO A C 1
ATOM 631 O O . PRO A 1 89 ? -22.856 25.981 7.513 1.00 33.25 89 PRO A O 1
ATOM 634 N N . LEU A 1 90 ? -22.484 25.266 5.402 1.00 32.75 90 LEU A N 1
ATOM 635 C CA . LEU A 1 90 ? -21.060 25.571 5.280 1.00 32.75 90 LEU A CA 1
ATOM 636 C C . LEU A 1 90 ? -20.836 27.067 5.008 1.00 32.75 90 LEU A C 1
ATOM 638 O O . LEU A 1 90 ? -21.347 27.610 4.032 1.00 32.75 90 LEU A O 1
ATOM 642 N N . GLY A 1 91 ? -20.008 27.701 5.835 1.00 32.88 91 GLY A N 1
ATOM 643 C CA . GLY A 1 91 ? -19.375 28.993 5.571 1.00 32.88 91 GLY A CA 1
ATOM 644 C C . GLY A 1 91 ? -17.964 29.000 6.177 1.00 32.88 91 GLY A C 1
ATOM 645 O O . GLY A 1 91 ? -17.748 28.326 7.187 1.00 32.88 91 GLY A O 1
ATOM 646 N N . PRO A 1 92 ? -16.982 29.697 5.577 1.00 33.28 92 PRO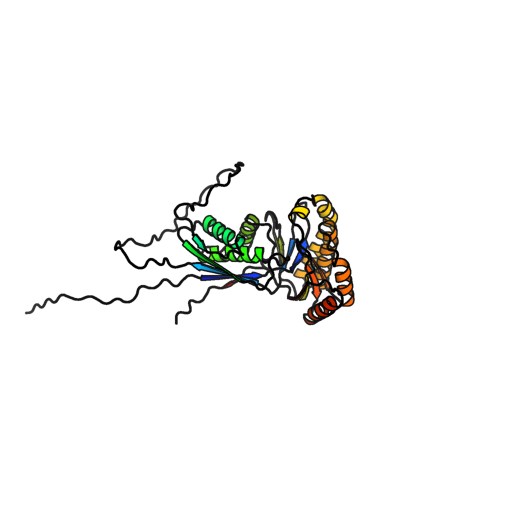 A N 1
ATOM 647 C CA . PRO A 1 92 ? -15.592 29.593 5.999 1.00 33.28 92 PRO A CA 1
ATOM 648 C C . PRO A 1 92 ? -15.353 30.452 7.244 1.00 33.28 92 PRO A C 1
ATOM 650 O O . PRO A 1 92 ? -15.506 31.670 7.206 1.00 33.28 92 PRO A O 1
ATOM 653 N N . GLN A 1 93 ? -14.942 29.829 8.348 1.00 33.72 93 GLN A N 1
ATOM 654 C CA . GLN A 1 93 ? -14.342 30.538 9.478 1.00 33.72 93 GLN A CA 1
ATOM 655 C C . GLN A 1 93 ? -12.995 29.896 9.804 1.00 33.72 93 GLN A C 1
ATOM 657 O O . GLN A 1 93 ? -12.912 28.712 10.126 1.00 33.72 93 GLN A O 1
ATOM 662 N N . HIS A 1 94 ? -11.929 30.687 9.677 1.00 32.62 94 HIS A N 1
ATOM 663 C CA . HIS A 1 94 ? -10.585 30.321 10.113 1.00 32.62 94 HIS A CA 1
ATOM 664 C C . HIS A 1 94 ? -10.533 30.205 11.644 1.00 32.62 94 HIS A C 1
ATOM 666 O O . HIS A 1 94 ? -10.892 31.173 12.319 1.00 32.62 94 HIS A O 1
ATOM 672 N N . PRO A 1 95 ? -10.024 29.100 12.215 1.00 35.28 95 PRO A N 1
ATOM 673 C CA . PRO A 1 95 ? -9.737 29.048 13.638 1.00 35.28 95 PRO A CA 1
ATOM 674 C C . PRO A 1 95 ? -8.331 29.592 13.934 1.00 35.28 95 PRO A C 1
ATOM 676 O O . PRO A 1 95 ? -7.351 29.231 13.281 1.00 35.28 95 PRO A O 1
ATOM 679 N N . ARG A 1 96 ? -8.246 30.464 14.945 1.00 29.69 96 ARG A N 1
ATOM 680 C CA . ARG A 1 96 ? -7.000 30.816 15.649 1.00 29.69 96 ARG A CA 1
ATOM 681 C C . ARG A 1 96 ? -6.620 29.682 16.617 1.00 29.69 96 ARG A C 1
ATOM 683 O O . ARG A 1 96 ? -7.511 28.933 17.021 1.00 29.69 96 ARG A O 1
ATOM 690 N N . PRO A 1 97 ? -5.339 29.539 17.001 1.00 36.22 97 PRO A N 1
ATOM 691 C CA . PRO A 1 97 ? -4.913 28.465 17.881 1.00 36.22 97 PRO A CA 1
ATOM 692 C C . PRO A 1 97 ? -5.106 28.898 19.333 1.00 36.22 97 PRO A C 1
ATOM 694 O O . PRO A 1 97 ? -4.409 29.798 19.780 1.00 36.22 97 PRO A O 1
ATOM 697 N N . ASP A 1 98 ? -6.007 28.249 20.070 1.00 34.09 98 ASP A N 1
ATOM 698 C CA . ASP A 1 98 ? -6.039 28.368 21.527 1.00 34.09 98 ASP A CA 1
ATOM 699 C C . ASP A 1 98 ? -6.286 27.011 22.199 1.00 34.09 98 ASP A C 1
ATOM 701 O O . ASP A 1 98 ? -7.134 26.219 21.797 1.00 34.09 98 ASP A O 1
ATOM 705 N N . SER A 1 99 ? -5.452 26.793 23.216 1.00 35.78 99 SER A N 1
ATOM 706 C CA . SER A 1 99 ? -5.390 25.775 24.272 1.00 35.78 99 SER A CA 1
ATOM 707 C C . SER A 1 99 ? -6.420 24.630 24.321 1.00 35.78 99 SER A C 1
ATOM 709 O O . SER A 1 99 ? -7.633 24.806 24.374 1.00 35.78 99 SER A O 1
ATOM 711 N N . GLN A 1 100 ? -5.864 23.422 24.450 1.00 40.44 100 GLN A N 1
ATOM 712 C CA . GLN A 1 100 ? -6.528 22.162 24.774 1.00 40.44 100 GLN A CA 1
ATOM 713 C C . GLN A 1 100 ? -7.324 22.263 26.087 1.00 40.44 100 GLN A C 1
ATOM 715 O O . GLN A 1 100 ? -6.761 22.126 27.170 1.00 40.44 100 GLN A O 1
ATOM 720 N N . HIS A 1 101 ? -8.637 22.458 26.006 1.00 39.06 101 HIS A N 1
ATOM 721 C CA . HIS A 1 101 ? -9.578 22.019 27.036 1.00 39.06 101 HIS A CA 1
ATOM 722 C C . HIS A 1 101 ? -10.635 21.150 26.356 1.00 39.06 101 HIS A C 1
ATOM 724 O O . HIS A 1 101 ? -11.431 21.614 25.541 1.00 39.06 101 HIS A O 1
ATOM 730 N N . ALA A 1 102 ? -10.584 19.854 26.655 1.00 47.06 102 ALA A N 1
ATOM 731 C CA . ALA A 1 102 ? -11.567 18.874 26.229 1.00 47.06 102 ALA A CA 1
ATOM 732 C C . ALA A 1 102 ? -12.970 19.307 26.692 1.00 47.06 102 ALA A C 1
ATOM 734 O O . ALA A 1 102 ? -13.165 19.626 27.866 1.00 47.06 102 ALA A O 1
ATOM 735 N N . ALA A 1 103 ? -13.943 19.343 25.776 1.00 49.31 103 ALA A N 1
ATOM 736 C CA . ALA A 1 103 ? -15.330 19.638 26.127 1.00 49.31 103 ALA A CA 1
ATOM 737 C C . ALA A 1 103 ? -15.828 18.645 27.203 1.00 49.31 103 ALA A C 1
ATOM 739 O O . ALA A 1 103 ? -15.479 17.461 27.132 1.00 49.31 103 ALA A O 1
ATOM 740 N N . PRO A 1 104 ? -16.648 19.079 28.182 1.00 49.12 104 PRO A N 1
ATOM 741 C CA . PRO A 1 104 ? -17.156 18.193 29.224 1.00 49.12 104 PRO A CA 1
ATOM 742 C C . PRO A 1 104 ? -17.837 16.965 28.604 1.00 49.12 104 PRO A C 1
ATOM 744 O O . PRO A 1 104 ? -18.768 17.099 27.812 1.00 49.12 104 PRO A O 1
ATOM 747 N N . GLY A 1 105 ? -17.347 15.769 28.941 1.00 67.81 105 GLY A N 1
ATOM 748 C CA . GLY A 1 105 ? -17.869 14.504 28.422 1.00 67.81 105 GLY A CA 1
ATOM 749 C C . GLY A 1 105 ? -17.178 13.950 27.171 1.00 67.81 105 GLY A C 1
ATOM 750 O O . GLY A 1 105 ? -17.592 12.898 26.701 1.00 67.81 105 GLY A O 1
ATOM 751 N N . SER A 1 106 ? -16.125 14.553 26.612 1.00 80.19 106 SER A N 1
ATOM 752 C CA . SER A 1 106 ? -15.405 13.910 25.497 1.00 80.19 106 SER A CA 1
ATOM 753 C C . SER A 1 106 ? -14.652 12.643 25.934 1.00 80.19 106 SER A C 1
ATOM 755 O O . SER A 1 106 ? -14.218 12.530 27.081 1.00 80.19 106 SER A O 1
ATOM 757 N N . CYS A 1 107 ? -14.454 11.693 25.016 1.00 89.19 107 CYS A N 1
ATOM 758 C CA . CYS A 1 107 ? -13.545 10.570 25.252 1.00 89.19 107 CYS A CA 1
ATOM 759 C C . CYS A 1 107 ? -12.105 11.060 25.482 1.00 89.19 107 CYS A C 1
ATOM 761 O O . CYS A 1 107 ? -11.679 12.052 24.891 1.00 89.19 107 CYS A O 1
ATOM 763 N N . VAL A 1 108 ? -11.352 10.330 26.303 1.00 93.12 108 VAL A N 1
ATOM 764 C CA . VAL A 1 108 ? -9.914 10.509 26.522 1.00 93.12 108 VAL A CA 1
ATOM 765 C C . VAL A 1 108 ? -9.190 9.361 25.832 1.00 93.12 108 VAL A C 1
ATOM 767 O O . VAL A 1 108 ? -9.397 8.203 26.197 1.00 93.12 108 VAL A O 1
ATOM 770 N N . VAL A 1 109 ? -8.343 9.675 24.852 1.00 95.06 109 VAL A N 1
ATOM 771 C CA . VAL A 1 109 ? -7.552 8.682 24.117 1.00 95.06 109 VAL A CA 1
ATOM 772 C C . VAL A 1 109 ? -6.083 8.796 24.520 1.00 95.06 109 VAL A C 1
ATOM 774 O O . VAL A 1 109 ? -5.441 9.821 24.317 1.00 95.06 109 VAL A O 1
ATOM 777 N N . LEU A 1 110 ? -5.544 7.724 25.092 1.00 94.50 110 LEU A N 1
ATOM 778 C CA . LEU A 1 110 ? -4.125 7.553 25.381 1.00 94.50 110 LEU A CA 1
ATOM 779 C C . LEU A 1 110 ? -3.494 6.805 24.208 1.00 94.50 110 LEU A C 1
ATOM 781 O O . LEU A 1 110 ? -3.640 5.589 24.101 1.00 94.50 110 LEU A O 1
ATOM 785 N N . GLY A 1 111 ? -2.848 7.534 23.300 1.00 92.50 111 GLY A N 1
ATOM 786 C CA . GLY A 1 111 ? -2.210 6.958 22.117 1.00 92.50 111 GLY A CA 1
ATOM 787 C C . GLY A 1 111 ? -0.683 7.063 22.122 1.00 92.50 111 GLY A C 1
ATOM 788 O O . GLY A 1 111 ? -0.114 7.816 22.916 1.00 92.50 111 GLY A O 1
ATOM 789 N N . PRO A 1 112 ? -0.000 6.331 21.224 1.00 90.25 112 PRO A N 1
ATOM 790 C CA . PRO A 1 112 ? 1.451 6.383 21.095 1.00 90.25 112 PRO A CA 1
ATOM 791 C C . PRO A 1 112 ? 1.909 7.754 20.585 1.00 90.25 112 PRO A C 1
ATOM 793 O O . PRO A 1 112 ? 1.293 8.325 19.680 1.00 90.25 112 PRO A O 1
ATOM 796 N N . VAL A 1 113 ? 3.030 8.258 21.109 1.00 85.25 113 VAL A N 1
ATOM 797 C CA . VAL A 1 113 ? 3.597 9.562 20.709 1.00 85.25 113 VAL A CA 1
ATOM 798 C C . VAL A 1 113 ? 4.016 9.577 19.234 1.00 85.25 113 VAL A C 1
ATOM 800 O O . VAL A 1 113 ? 3.919 10.612 18.583 1.00 85.25 113 VAL A O 1
ATOM 803 N N . ASP A 1 114 ? 4.433 8.436 18.687 1.00 84.56 114 ASP A N 1
ATOM 804 C CA . ASP A 1 114 ? 4.854 8.264 17.292 1.00 84.56 114 ASP A CA 1
ATOM 805 C C . ASP A 1 114 ? 3.683 8.005 16.320 1.00 84.56 114 ASP A C 1
ATOM 807 O O . ASP A 1 114 ? 3.891 7.925 15.109 1.00 84.56 114 ASP A O 1
ATOM 811 N N . CYS A 1 115 ? 2.447 7.900 16.829 1.00 88.38 115 CYS A N 1
ATOM 812 C CA . CYS A 1 115 ? 1.245 7.547 16.061 1.00 88.38 115 CYS A CA 1
ATOM 813 C C . CYS A 1 115 ? 0.121 8.589 16.195 1.00 88.38 115 CYS A C 1
ATOM 815 O O . CYS A 1 115 ? -1.060 8.240 16.208 1.00 88.38 115 CYS A O 1
ATOM 817 N N . GLN A 1 116 ? 0.460 9.878 16.288 1.00 91.81 116 GLN A N 1
ATOM 818 C CA . GLN A 1 116 ? -0.511 10.949 16.572 1.00 91.81 116 GLN A CA 1
ATOM 819 C C . GLN A 1 116 ? -1.692 10.993 15.591 1.00 91.81 116 GLN A C 1
ATOM 821 O O . GLN A 1 116 ? -2.818 11.272 15.997 1.00 91.81 116 GLN A O 1
ATOM 826 N N . LYS A 1 117 ? -1.467 10.671 14.311 1.00 94.12 117 LYS A N 1
ATOM 827 C CA . LYS A 1 117 ? -2.532 10.641 13.296 1.00 94.12 117 LYS A CA 1
ATOM 828 C C . LYS A 1 117 ? -3.555 9.533 13.553 1.00 94.12 117 LYS A C 1
ATOM 830 O O . LYS A 1 117 ? -4.747 9.761 13.373 1.00 94.12 117 LYS A O 1
ATOM 835 N N . ALA A 1 118 ? -3.115 8.370 14.034 1.00 96.50 118 ALA A N 1
ATOM 836 C CA . ALA A 1 118 ? -4.009 7.282 14.427 1.00 96.50 118 ALA A CA 1
ATOM 837 C C . ALA A 1 118 ? -4.815 7.647 15.684 1.00 96.50 118 ALA A C 1
ATOM 839 O O . ALA A 1 118 ? -6.015 7.384 15.741 1.00 96.50 118 ALA A O 1
ATOM 840 N N . THR A 1 119 ? -4.188 8.327 16.651 1.00 96.62 119 THR A N 1
ATOM 841 C CA . THR A 1 119 ? -4.875 8.890 17.827 1.00 96.62 119 THR A CA 1
ATOM 842 C C . THR A 1 119 ? -5.962 9.880 17.407 1.00 96.62 119 THR A C 1
ATOM 844 O O . THR A 1 119 ? -7.118 9.726 17.798 1.00 96.62 119 THR A O 1
ATOM 847 N N . LEU A 1 120 ? -5.627 10.837 16.535 1.00 96.31 120 LEU A N 1
ATOM 848 C CA . LEU A 1 120 ? -6.577 11.816 16.002 1.00 96.31 120 LEU A CA 1
ATOM 849 C C . LEU A 1 120 ? -7.729 11.144 15.241 1.00 96.31 120 LEU A C 1
ATOM 851 O O . LEU A 1 120 ? -8.886 11.544 15.372 1.00 96.31 120 LEU A O 1
ATOM 855 N N . ALA A 1 121 ? -7.429 10.109 14.456 1.00 97.75 121 ALA A N 1
ATOM 856 C CA . ALA A 1 121 ? -8.431 9.345 13.723 1.00 97.75 121 ALA A CA 1
ATOM 857 C C . ALA A 1 121 ? -9.407 8.619 14.664 1.00 97.75 121 ALA A C 1
ATOM 859 O O . ALA A 1 121 ? -10.621 8.658 14.441 1.00 97.75 121 ALA A O 1
ATOM 860 N N . LEU A 1 122 ? -8.893 8.017 15.743 1.00 98.00 122 LEU A N 1
ATOM 861 C CA . LEU A 1 122 ? -9.705 7.377 16.777 1.00 98.00 122 LEU A CA 1
ATOM 862 C C . LEU A 1 122 ? -10.611 8.391 17.488 1.00 98.00 122 LEU A C 1
ATOM 864 O O . LEU A 1 122 ? -11.814 8.172 17.613 1.00 98.00 122 LEU A O 1
ATOM 868 N N . GLU A 1 123 ? -10.068 9.532 17.908 1.00 96.75 123 GLU A N 1
ATOM 869 C CA . GLU A 1 123 ? -10.858 10.608 18.517 1.00 96.75 123 GLU A CA 1
ATOM 870 C C . GLU A 1 123 ? -11.964 11.106 17.581 1.00 96.75 123 GLU A C 1
ATOM 872 O O . GLU A 1 123 ? -13.104 11.322 18.007 1.00 96.75 123 GLU A O 1
ATOM 877 N N . LYS A 1 124 ? -11.644 11.269 16.291 1.00 96.69 124 LYS A N 1
ATOM 878 C CA . LYS A 1 124 ? -12.588 11.740 15.277 1.00 96.69 124 LYS A CA 1
ATOM 879 C C . LYS A 1 124 ? -13.738 10.760 15.065 1.00 96.69 124 LYS A C 1
ATOM 881 O O . LYS A 1 124 ? -14.885 11.208 15.053 1.00 96.69 124 LYS A O 1
ATOM 886 N N . VAL A 1 125 ? -13.460 9.457 14.942 1.00 97.75 125 VAL A N 1
ATOM 887 C CA . VAL A 1 125 ? -14.522 8.450 14.764 1.00 97.75 125 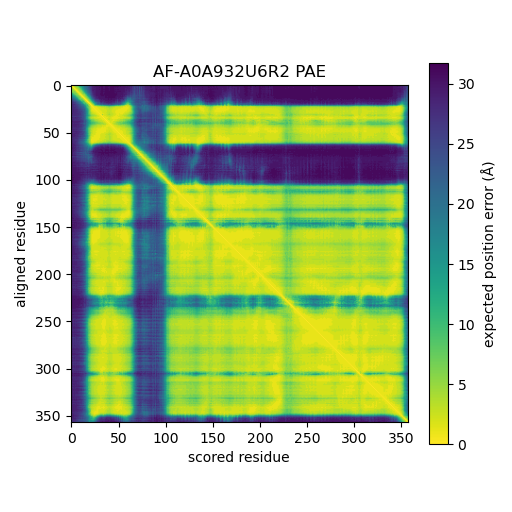VAL A CA 1
ATOM 888 C C . VAL A 1 125 ? -15.384 8.314 16.020 1.00 97.75 125 VAL A C 1
ATOM 890 O O . VAL A 1 125 ? -16.606 8.247 15.923 1.00 97.75 125 VAL A O 1
ATOM 893 N N . LEU A 1 126 ? -14.788 8.349 17.217 1.00 96.56 126 LEU A N 1
ATOM 894 C CA . LEU A 1 126 ? -15.544 8.290 18.472 1.00 96.56 126 LEU A CA 1
ATOM 895 C C . LEU A 1 126 ? -16.504 9.476 18.579 1.00 96.56 126 LEU A C 1
ATOM 897 O O . LEU A 1 126 ? -17.685 9.298 18.879 1.00 96.56 126 LEU A O 1
ATOM 901 N N . ARG A 1 127 ? -16.023 10.678 18.244 1.00 95.38 127 ARG A N 1
ATOM 902 C CA . ARG A 1 127 ? -16.846 11.889 18.204 1.00 95.38 127 ARG A CA 1
ATOM 903 C C . ARG A 1 127 ? -17.958 11.793 17.162 1.00 95.38 127 ARG A C 1
ATOM 905 O O . ARG A 1 127 ? -19.092 12.143 17.475 1.00 95.38 127 ARG A O 1
ATOM 912 N N . SER A 1 128 ? -17.667 11.328 15.944 1.00 95.62 128 SER A N 1
ATOM 913 C CA . SER A 1 128 ? -18.683 11.230 14.886 1.00 95.62 128 SER A CA 1
ATOM 914 C C . SER A 1 128 ? -19.770 10.200 15.201 1.00 95.62 128 SER A C 1
ATOM 916 O O . SER A 1 128 ? -20.894 10.351 14.734 1.00 95.62 128 SER A O 1
ATOM 918 N N . LEU A 1 129 ? -19.452 9.184 16.009 1.00 95.25 129 LEU A N 1
ATOM 919 C CA . LEU A 1 129 ? -20.398 8.174 16.493 1.00 95.25 129 LEU A CA 1
ATOM 920 C C . LEU A 1 129 ? -21.102 8.568 17.805 1.00 95.25 129 LEU A C 1
ATOM 922 O O . LEU A 1 129 ? -21.892 7.787 18.336 1.00 95.25 129 LEU A O 1
ATOM 926 N N . GLY A 1 130 ? -20.833 9.766 18.338 1.00 93.88 130 GLY A N 1
ATOM 927 C CA . GLY A 1 130 ? -21.461 10.277 19.560 1.00 93.88 130 GLY A CA 1
ATOM 928 C C . GLY A 1 130 ? -20.976 9.612 20.851 1.00 93.88 130 GLY A C 1
ATOM 929 O O . GLY A 1 130 ? -21.670 9.676 21.864 1.00 93.88 130 GLY A O 1
ATOM 930 N N . ALA A 1 131 ? -19.809 8.965 20.833 1.00 91.75 131 ALA A N 1
ATOM 931 C CA . ALA A 1 131 ? -19.217 8.379 22.027 1.00 91.75 131 ALA A CA 1
ATOM 932 C C . ALA A 1 131 ? -18.682 9.474 22.963 1.00 91.75 131 ALA A C 1
ATOM 934 O O . ALA A 1 131 ? -18.022 10.423 22.532 1.00 91.75 131 ALA A O 1
ATOM 935 N N . VAL A 1 132 ? -18.971 9.327 24.254 1.00 91.25 132 VAL A N 1
ATOM 936 C CA . VAL A 1 132 ? -18.654 10.294 25.311 1.00 91.25 132 VAL A CA 1
ATOM 937 C C . VAL A 1 132 ? -18.197 9.561 26.570 1.00 91.25 132 VAL A C 1
ATOM 939 O O . VAL A 1 132 ? -18.593 8.422 26.805 1.00 91.25 132 VAL A O 1
ATOM 942 N N . GLY A 1 133 ? -17.341 10.196 27.371 1.00 89.38 133 GLY A N 1
ATOM 943 C CA . GLY A 1 133 ? -16.938 9.710 28.696 1.00 89.38 133 GLY A CA 1
ATOM 944 C C . GLY A 1 133 ? -16.090 8.434 28.716 1.00 89.38 133 GLY A C 1
ATOM 945 O O . GLY A 1 133 ? -15.922 7.841 29.774 1.00 89.38 133 GLY A O 1
ATOM 946 N N . LEU A 1 134 ? -15.555 7.986 27.576 1.00 91.12 134 LEU A N 1
ATOM 947 C CA . LEU A 1 134 ? -14.723 6.779 27.514 1.00 91.12 134 LEU A CA 1
ATOM 948 C C . LEU A 1 134 ? -13.248 7.112 27.744 1.00 91.12 134 LEU A C 1
ATOM 950 O O . LEU A 1 134 ? -12.729 8.040 27.126 1.00 91.12 134 LEU A O 1
ATOM 954 N N . ARG A 1 135 ? -12.555 6.307 28.554 1.00 94.69 135 ARG A N 1
ATOM 955 C CA . ARG A 1 135 ? -11.088 6.301 28.644 1.00 94.69 135 ARG A CA 1
ATOM 956 C C . ARG A 1 135 ? -10.546 5.144 27.820 1.00 94.69 135 ARG A C 1
ATOM 958 O O . ARG A 1 135 ? -10.872 3.990 28.082 1.00 94.69 135 ARG A O 1
ATOM 965 N N . ILE A 1 136 ? -9.754 5.444 26.803 1.00 95.06 136 ILE A N 1
ATOM 966 C CA . ILE A 1 136 ? -9.342 4.472 25.793 1.00 95.06 136 ILE A CA 1
ATOM 967 C C . ILE A 1 136 ? -7.826 4.487 25.658 1.00 95.06 136 ILE A C 1
ATOM 969 O O . ILE A 1 136 ? -7.222 5.550 25.568 1.00 95.06 136 ILE A O 1
ATOM 973 N N . GLU A 1 137 ? -7.218 3.307 25.610 1.00 96.38 137 GLU A N 1
ATOM 974 C CA . GLU A 1 137 ? -5.824 3.133 25.211 1.00 96.38 137 GLU A CA 1
ATOM 975 C C . GLU A 1 137 ? -5.756 2.668 23.753 1.00 96.38 137 GLU A C 1
ATOM 977 O O . GLU A 1 137 ? -6.426 1.707 23.366 1.00 96.38 137 GLU A O 1
ATOM 982 N N . LEU A 1 138 ? -4.929 3.342 22.957 1.00 97.00 138 LEU A N 1
ATOM 983 C CA . LEU A 1 138 ? -4.582 2.971 21.592 1.00 97.00 138 LEU A CA 1
ATOM 984 C C . LEU A 1 138 ? -3.157 2.414 21.574 1.00 97.00 138 LEU A C 1
ATOM 986 O O . LEU A 1 138 ? -2.207 3.074 21.992 1.00 97.00 138 LEU A O 1
ATOM 990 N N . ARG A 1 139 ? -2.997 1.211 21.024 1.00 96.75 139 ARG A N 1
ATOM 991 C CA . ARG A 1 139 ? -1.698 0.595 20.742 1.00 96.75 139 ARG A CA 1
ATOM 992 C C . ARG A 1 139 ? -1.586 0.314 19.256 1.00 96.75 139 ARG A C 1
ATOM 994 O O . ARG A 1 139 ? -2.518 -0.208 18.651 1.00 96.75 139 ARG A O 1
ATOM 1001 N N . VAL A 1 140 ? -0.431 0.631 18.689 1.00 95.50 140 VAL A N 1
ATOM 1002 C CA . VAL A 1 140 ? -0.115 0.397 17.280 1.00 95.50 140 VAL A CA 1
ATOM 1003 C C . VAL A 1 140 ? 1.192 -0.380 17.217 1.00 95.50 140 VAL A C 1
ATOM 1005 O O . VAL A 1 140 ? 2.163 -0.020 17.881 1.00 95.50 140 VAL A O 1
ATOM 1008 N N . SER A 1 141 ? 1.216 -1.455 16.439 1.00 93.50 141 SER A N 1
ATOM 1009 C CA . SER A 1 141 ? 2.407 -2.265 16.198 1.00 93.50 141 SER A CA 1
ATOM 1010 C C . SER A 1 141 ? 2.481 -2.620 14.721 1.00 93.50 141 SER A C 1
ATOM 1012 O O . SER A 1 141 ? 1.553 -3.217 14.182 1.00 93.50 141 SER A O 1
ATOM 1014 N N . SER A 1 142 ? 3.575 -2.249 14.059 1.00 88.38 142 SER A N 1
ATOM 1015 C CA . SER A 1 142 ? 3.775 -2.505 12.635 1.00 88.38 142 SER A CA 1
ATOM 1016 C C . SER A 1 142 ? 5.216 -2.947 12.371 1.00 88.38 142 SER A C 1
ATOM 1018 O O . SER A 1 142 ? 6.140 -2.329 12.903 1.00 88.38 142 SER A O 1
ATOM 1020 N N . PRO A 1 143 ? 5.439 -3.986 11.545 1.00 86.12 143 PRO A N 1
ATOM 1021 C CA . PRO A 1 143 ? 6.776 -4.376 11.100 1.00 86.12 143 PRO A CA 1
ATOM 1022 C C . PRO A 1 143 ? 7.312 -3.462 9.982 1.00 86.12 143 PRO A C 1
ATOM 1024 O O . PRO A 1 143 ? 8.444 -3.639 9.523 1.00 86.12 143 PRO A O 1
ATOM 1027 N N . LEU A 1 144 ? 6.496 -2.525 9.487 1.00 78.75 144 LEU A N 1
ATOM 1028 C CA . LEU A 1 144 ? 6.832 -1.668 8.357 1.00 78.75 144 LEU A CA 1
ATOM 1029 C C . LEU A 1 144 ? 7.567 -0.401 8.809 1.00 78.75 144 LEU A C 1
ATOM 1031 O O . LEU A 1 144 ? 7.123 0.256 9.753 1.00 78.75 144 LEU A O 1
ATOM 1035 N N . PRO A 1 145 ? 8.653 -0.009 8.115 1.00 75.81 145 PRO A N 1
ATOM 1036 C CA . PRO A 1 145 ? 9.301 1.271 8.355 1.00 75.81 145 PRO A CA 1
ATOM 1037 C C . PRO A 1 145 ? 8.326 2.433 8.139 1.00 75.81 145 PRO A C 1
ATOM 1039 O O . PRO A 1 145 ? 7.654 2.515 7.106 1.00 75.81 145 PRO A O 1
ATOM 1042 N N . ARG A 1 146 ? 8.278 3.359 9.099 1.00 73.00 146 ARG A N 1
ATOM 1043 C CA . ARG A 1 146 ? 7.498 4.596 8.975 1.00 73.00 146 ARG A CA 1
ATOM 1044 C C . ARG A 1 146 ? 8.142 5.530 7.939 1.00 73.00 146 ARG A C 1
ATOM 1046 O O . ARG A 1 146 ? 9.357 5.534 7.771 1.00 73.00 146 ARG A O 1
ATOM 1053 N N . SER A 1 147 ? 7.319 6.330 7.257 1.00 64.56 147 SER A N 1
ATOM 1054 C CA . SER A 1 147 ? 7.752 7.436 6.376 1.00 64.56 147 SER A CA 1
ATOM 1055 C C . SER A 1 147 ? 8.611 7.063 5.154 1.00 64.56 147 SER A C 1
ATOM 1057 O O . SER A 1 147 ? 9.281 7.923 4.595 1.00 64.56 147 SER A O 1
ATOM 1059 N N . LYS A 1 148 ? 8.571 5.805 4.699 1.00 66.31 148 LYS A N 1
ATOM 1060 C CA . LYS A 1 148 ? 9.334 5.315 3.529 1.00 66.31 148 LYS A CA 1
ATOM 1061 C C . LYS A 1 148 ? 8.476 4.988 2.296 1.00 66.31 148 LYS A C 1
ATOM 1063 O O . LYS A 1 148 ? 8.989 4.512 1.294 1.00 66.31 148 LYS A O 1
ATOM 1068 N N . GLY A 1 149 ? 7.166 5.250 2.349 1.00 67.25 149 GLY A N 1
ATOM 1069 C CA . GLY A 1 149 ? 6.224 4.886 1.278 1.00 67.25 149 GLY A CA 1
ATOM 1070 C C . GLY A 1 149 ? 5.578 3.505 1.445 1.00 67.25 149 GLY A C 1
ATOM 1071 O O . GLY A 1 149 ? 5.081 2.946 0.473 1.00 67.25 149 GLY A O 1
ATOM 1072 N N . PHE A 1 150 ? 5.574 2.960 2.669 1.00 75.69 150 PHE A N 1
ATOM 1073 C CA . PHE A 1 150 ? 4.933 1.678 2.992 1.00 75.69 150 PHE A CA 1
ATOM 1074 C C . PHE A 1 150 ? 3.443 1.781 3.386 1.00 75.69 150 PHE A C 1
ATOM 1076 O O . PHE A 1 150 ? 2.889 0.839 3.952 1.00 75.69 150 PHE A O 1
ATOM 1083 N N . GLY A 1 151 ? 2.807 2.946 3.229 1.00 78.12 151 GLY A N 1
ATOM 1084 C CA . GLY A 1 151 ? 1.407 3.142 3.641 1.00 78.12 151 GLY A CA 1
ATOM 1085 C C . GLY A 1 151 ? 1.135 2.912 5.136 1.00 78.12 151 GLY A C 1
ATOM 1086 O O . GLY A 1 151 ? -0.015 2.782 5.546 1.00 78.12 151 GLY A O 1
ATOM 1087 N N . SER A 1 152 ? 2.172 2.853 5.984 1.00 85.75 152 SER A N 1
ATOM 1088 C CA . SER A 1 152 ? 2.026 2.459 7.393 1.00 85.75 152 SER A CA 1
ATOM 1089 C C . SER A 1 152 ? 1.107 3.409 8.167 1.00 85.75 152 SER A C 1
ATOM 1091 O O . SER A 1 152 ? 0.320 2.962 8.990 1.00 85.75 152 SER A O 1
ATOM 1093 N N . SER A 1 153 ? 1.156 4.710 7.861 1.00 90.44 153 SER A N 1
ATOM 1094 C CA . SER A 1 153 ? 0.267 5.716 8.457 1.00 90.44 153 SER A CA 1
ATOM 1095 C C . SER A 1 153 ? -1.198 5.486 8.072 1.00 90.44 153 SER A C 1
ATOM 1097 O O . SER A 1 153 ? -2.067 5.480 8.941 1.00 90.44 153 SER A O 1
ATOM 1099 N N . THR A 1 154 ? -1.472 5.197 6.795 1.00 93.06 154 THR A N 1
ATOM 1100 C CA . THR A 1 154 ? -2.815 4.832 6.324 1.00 93.06 154 THR A CA 1
ATOM 1101 C C . THR A 1 154 ? -3.333 3.580 7.034 1.00 93.06 154 THR A C 1
ATOM 1103 O O . THR A 1 154 ? -4.466 3.582 7.519 1.00 93.06 154 THR A O 1
ATOM 1106 N N . ALA A 1 155 ? -2.505 2.540 7.165 1.00 95.31 155 ALA A N 1
ATOM 1107 C CA . ALA A 1 155 ? -2.874 1.316 7.870 1.00 95.31 155 ALA A CA 1
ATOM 1108 C C . ALA A 1 155 ? -3.194 1.575 9.358 1.00 95.31 155 ALA A C 1
ATOM 1110 O O . ALA A 1 155 ? -4.201 1.075 9.866 1.00 95.31 155 ALA A O 1
ATOM 1111 N N . ASP A 1 156 ? -2.394 2.406 10.037 1.00 96.00 156 ASP A N 1
ATOM 1112 C CA . ASP A 1 156 ? -2.611 2.792 11.437 1.00 96.00 156 ASP A CA 1
ATOM 1113 C C . ASP A 1 156 ? -3.924 3.580 11.611 1.00 96.00 156 ASP A C 1
ATOM 1115 O O . ASP A 1 156 ? -4.722 3.287 12.504 1.00 96.00 156 ASP A O 1
ATOM 1119 N N . ILE A 1 157 ? -4.171 4.563 10.739 1.00 97.25 157 ILE A N 1
ATOM 1120 C CA . ILE A 1 157 ? -5.374 5.409 10.745 1.00 97.25 157 ILE A CA 1
ATOM 1121 C C . ILE A 1 157 ? -6.624 4.568 10.490 1.00 97.25 157 ILE A C 1
ATOM 1123 O O . ILE A 1 157 ? -7.578 4.623 11.269 1.00 97.25 157 ILE A O 1
ATOM 1127 N N . ALA A 1 158 ? -6.621 3.759 9.429 1.00 97.88 158 ALA A N 1
ATOM 1128 C CA . ALA A 1 158 ? -7.746 2.898 9.088 1.00 97.88 158 ALA A CA 1
ATOM 1129 C C . ALA A 1 158 ? -8.023 1.872 10.197 1.00 97.88 158 ALA A C 1
ATOM 1131 O O . ALA A 1 158 ? -9.182 1.641 10.553 1.00 97.88 158 ALA A O 1
ATOM 1132 N N . GLY A 1 159 ? -6.964 1.302 10.783 1.00 97.69 159 GLY A N 1
ATOM 1133 C CA . GLY A 1 159 ? -7.061 0.381 11.909 1.00 97.69 159 GLY A CA 1
ATOM 1134 C C . GLY A 1 159 ? -7.695 1.030 13.138 1.00 97.69 159 GLY A C 1
ATOM 1135 O O . GLY A 1 159 ? -8.602 0.452 13.737 1.00 97.69 159 GLY A O 1
ATOM 1136 N N . ALA A 1 160 ? -7.285 2.256 13.470 1.00 98.06 160 ALA A N 1
ATOM 1137 C CA . ALA A 1 160 ? -7.826 3.019 14.590 1.00 98.06 160 ALA A CA 1
ATOM 1138 C C . ALA A 1 160 ? -9.306 3.384 14.391 1.00 98.06 160 ALA A C 1
ATOM 1140 O O . ALA A 1 160 ? -10.110 3.209 15.308 1.00 98.06 160 ALA A O 1
ATOM 1141 N N . ILE A 1 161 ? -9.687 3.819 13.184 1.00 98.50 161 ILE A N 1
ATOM 1142 C CA . ILE A 1 161 ? -11.082 4.140 12.841 1.00 98.50 161 ILE A CA 1
ATOM 1143 C C . ILE A 1 161 ? -11.965 2.894 12.969 1.00 98.50 161 ILE A C 1
ATOM 1145 O O . ILE A 1 161 ? -12.998 2.918 13.643 1.00 98.50 161 ILE A O 1
ATOM 1149 N N . ALA A 1 162 ? -11.541 1.788 12.355 1.00 98.19 162 ALA A N 1
ATOM 1150 C CA . ALA A 1 162 ? -12.283 0.536 12.381 1.00 98.19 162 ALA A CA 1
ATOM 1151 C C . ALA A 1 162 ? -12.427 -0.024 13.801 1.00 98.19 162 ALA A C 1
ATOM 1153 O O . ALA A 1 162 ? -13.517 -0.443 14.203 1.00 98.19 162 ALA A O 1
ATOM 1154 N N . ALA A 1 163 ? -11.337 -0.009 14.573 1.00 97.44 163 ALA A N 1
ATOM 1155 C CA . ALA A 1 163 ? -11.333 -0.483 15.947 1.00 97.44 163 ALA A CA 1
ATOM 1156 C C . ALA A 1 163 ? -12.222 0.391 16.841 1.00 97.44 163 ALA A C 1
ATOM 1158 O O . ALA A 1 163 ? -12.982 -0.152 17.639 1.00 97.44 163 ALA A O 1
ATOM 1159 N N . GLY A 1 164 ? -12.196 1.718 16.667 1.00 96.75 164 GLY A N 1
ATOM 1160 C CA . GLY A 1 164 ? -13.052 2.660 17.391 1.00 96.75 164 GLY A CA 1
ATOM 1161 C C . GLY A 1 164 ? -14.543 2.415 17.154 1.00 96.75 164 GLY A C 1
ATOM 1162 O O . GLY A 1 164 ? -15.302 2.272 18.113 1.00 96.75 164 GLY A O 1
ATOM 1163 N N . GLY A 1 165 ? -14.961 2.273 15.893 1.00 96.75 165 GLY A N 1
ATOM 1164 C CA . GLY A 1 165 ? -16.350 1.939 15.564 1.00 96.75 165 GLY A CA 1
ATOM 1165 C C . GLY A 1 165 ? -16.792 0.596 16.143 1.00 96.75 165 GLY A C 1
ATOM 1166 O O . GLY A 1 165 ? -17.824 0.486 16.811 1.00 96.75 165 GLY A O 1
ATOM 1167 N N . ALA A 1 166 ? -15.962 -0.436 15.988 1.00 95.88 166 ALA A N 1
ATOM 1168 C CA . ALA A 1 166 ? -16.232 -1.747 16.569 1.00 95.88 166 ALA A CA 1
ATOM 1169 C C . ALA A 1 166 ? -16.244 -1.734 18.113 1.00 95.88 166 ALA A C 1
ATOM 1171 O O . ALA A 1 166 ? -17.026 -2.474 18.722 1.00 95.88 166 ALA A O 1
ATOM 1172 N N . LEU A 1 167 ? -15.436 -0.888 18.764 1.00 94.69 167 LEU A N 1
ATOM 1173 C CA . LEU A 1 167 ? -15.402 -0.730 20.222 1.00 94.69 167 LEU A CA 1
ATOM 1174 C C . LEU A 1 167 ? -16.726 -0.180 20.758 1.00 94.69 167 LEU A C 1
ATOM 1176 O O . LEU A 1 167 ? -17.200 -0.649 21.787 1.00 94.69 167 LEU A O 1
ATOM 1180 N N . VAL A 1 168 ? -17.360 0.753 20.049 1.00 93.75 168 VAL A N 1
ATOM 1181 C CA . VAL A 1 168 ? -18.655 1.327 20.459 1.00 93.75 168 VAL 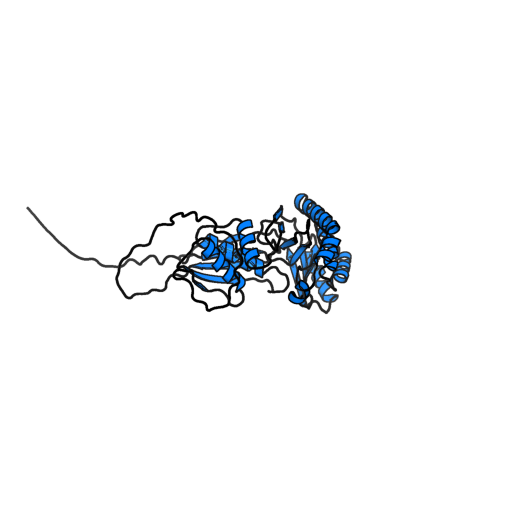A CA 1
ATOM 1182 C C . VAL A 1 168 ? -19.858 0.557 19.904 1.00 93.75 168 VAL A C 1
ATOM 1184 O O . VAL A 1 168 ? -21.002 0.932 20.135 1.00 93.75 168 VAL A O 1
ATOM 1187 N N . GLY A 1 169 ? -19.616 -0.564 19.213 1.00 93.56 169 GLY A N 1
ATOM 1188 C CA . GLY A 1 169 ? -20.666 -1.423 18.659 1.00 93.56 169 GLY A CA 1
ATOM 1189 C C . GLY A 1 169 ? -21.287 -0.910 17.357 1.00 93.56 169 GLY A C 1
ATOM 1190 O O . GLY A 1 169 ? -22.338 -1.407 16.968 1.00 93.56 169 GLY A O 1
ATOM 1191 N N . GLN A 1 170 ? -20.639 0.041 16.684 1.00 95.56 170 GLN A N 1
ATOM 1192 C CA . GLN A 1 170 ? -21.047 0.607 15.396 1.00 95.56 170 GLN A CA 1
ATOM 1193 C C . GLN A 1 170 ? -19.900 0.432 14.380 1.00 95.56 170 GLN A C 1
ATOM 1195 O O . GLN A 1 170 ? -19.158 1.381 14.121 1.00 95.56 170 GLN A O 1
ATOM 1200 N N . PRO A 1 171 ? -19.660 -0.795 13.870 1.00 95.56 171 PRO A N 1
ATOM 1201 C CA . PRO A 1 171 ? -18.629 -1.021 12.859 1.00 95.56 171 PRO A CA 1
ATOM 1202 C C . PRO A 1 171 ? -18.957 -0.239 11.580 1.00 95.56 171 PRO A C 1
ATOM 1204 O O . PRO A 1 171 ? -20.118 -0.168 11.187 1.00 95.56 171 PRO A O 1
ATOM 1207 N N . LEU A 1 172 ? -17.928 0.328 10.952 1.00 96.56 172 LEU A N 1
ATOM 1208 C CA . LEU A 1 172 ? -18.055 1.122 9.731 1.00 96.56 172 LEU A CA 1
ATOM 1209 C C . LEU A 1 172 ? -17.778 0.271 8.493 1.00 96.56 172 LEU A C 1
ATOM 1211 O O . LEU A 1 172 ? -16.936 -0.632 8.523 1.00 96.56 172 LEU A O 1
ATOM 1215 N N . GLU A 1 173 ? -18.425 0.623 7.389 1.00 95.81 173 GLU A N 1
ATOM 1216 C CA . GLU A 1 173 ? -18.111 0.080 6.074 1.00 95.81 173 GLU A CA 1
ATOM 1217 C C . GLU A 1 173 ? -16.737 0.581 5.586 1.00 95.81 173 GLU A C 1
ATOM 1219 O O . GLU A 1 173 ? -16.332 1.708 5.897 1.00 95.81 173 GLU A O 1
ATOM 1224 N N . PRO A 1 174 ? -16.006 -0.191 4.756 1.00 95.44 174 PRO A N 1
ATOM 1225 C CA . PRO A 1 174 ? -14.666 0.188 4.300 1.00 95.44 174 PRO A CA 1
ATOM 1226 C C . PRO A 1 174 ? -14.575 1.575 3.651 1.00 95.44 174 PRO A C 1
ATOM 1228 O O . PRO A 1 174 ? -13.592 2.287 3.847 1.00 95.44 174 PRO A O 1
ATOM 1231 N N . ILE A 1 175 ? -15.606 1.992 2.910 1.00 95.19 175 ILE A N 1
ATOM 1232 C CA . ILE A 1 175 ? -15.638 3.318 2.280 1.00 95.19 175 ILE A CA 1
ATOM 1233 C C . ILE A 1 175 ? -15.837 4.454 3.294 1.00 95.19 175 ILE A C 1
ATOM 1235 O O . ILE A 1 175 ? -15.341 5.560 3.090 1.00 95.19 175 ILE A O 1
ATOM 1239 N N . GLU A 1 176 ? -16.530 4.201 4.403 1.00 96.75 176 GLU A N 1
ATOM 1240 C CA . GLU A 1 176 ? -16.682 5.174 5.487 1.00 96.75 176 GLU A CA 1
ATOM 1241 C C . GLU A 1 176 ? -15.361 5.334 6.245 1.00 96.75 176 GLU A C 1
ATOM 1243 O O . GLU A 1 176 ? -14.950 6.459 6.533 1.00 96.75 176 GLU A O 1
ATOM 1248 N N . ILE A 1 177 ? -14.649 4.220 6.471 1.00 97.88 177 ILE A N 1
ATOM 1249 C CA . ILE A 1 177 ? -13.288 4.218 7.024 1.00 97.88 177 ILE A CA 1
ATOM 1250 C C . ILE A 1 177 ? -12.356 5.039 6.129 1.00 97.88 177 ILE A C 1
ATOM 1252 O O . ILE A 1 177 ? -11.665 5.929 6.621 1.00 97.88 177 ILE A O 1
ATOM 1256 N N . ALA A 1 178 ? -12.375 4.791 4.816 1.00 96.94 178 ALA A N 1
ATOM 1257 C CA . ALA A 1 178 ? -11.531 5.500 3.858 1.00 96.94 178 ALA A CA 1
ATOM 1258 C C . ALA A 1 178 ? -11.812 7.011 3.825 1.00 96.94 178 ALA A C 1
ATOM 1260 O O . ALA A 1 178 ? -10.883 7.813 3.857 1.00 96.94 178 ALA A O 1
ATOM 1261 N N . ARG A 1 179 ? -13.085 7.428 3.836 1.00 95.69 179 ARG A N 1
ATOM 1262 C CA . ARG A 1 179 ? -13.462 8.855 3.868 1.00 95.69 179 ARG A CA 1
ATOM 1263 C C . ARG A 1 179 ? -13.036 9.550 5.157 1.00 95.69 179 ARG A C 1
ATOM 1265 O O . ARG A 1 179 ? -12.577 10.691 5.120 1.00 95.69 179 ARG A O 1
ATOM 1272 N N . LEU A 1 180 ? -13.170 8.873 6.298 1.00 97.00 180 LEU A N 1
ATOM 1273 C CA . LEU A 1 180 ? -12.664 9.394 7.565 1.00 97.00 180 LEU A CA 1
ATOM 1274 C C . LEU A 1 180 ? -11.138 9.502 7.545 1.00 97.00 180 LEU A C 1
ATOM 1276 O O . LEU A 1 180 ? -10.620 10.526 7.981 1.00 97.00 180 LEU A O 1
ATOM 1280 N N . ALA A 1 181 ? -10.433 8.515 6.991 1.00 97.06 181 ALA A N 1
ATOM 1281 C CA . ALA A 1 181 ? -8.978 8.538 6.867 1.00 97.06 181 ALA A CA 1
ATOM 1282 C C . ALA A 1 181 ? -8.486 9.694 5.977 1.00 97.06 181 ALA A C 1
ATOM 1284 O O . ALA A 1 181 ? -7.646 10.473 6.422 1.00 97.06 181 ALA A O 1
ATOM 1285 N N . VAL A 1 182 ? -9.106 9.908 4.808 1.00 95.75 182 VAL A N 1
ATOM 1286 C CA . VAL A 1 182 ? -8.805 11.049 3.916 1.00 95.75 182 VAL A CA 1
ATOM 1287 C C . VAL A 1 182 ? -8.973 12.397 4.626 1.00 95.75 182 VAL A C 1
ATOM 1289 O O . VAL A 1 182 ? -8.225 13.343 4.401 1.00 95.75 182 VAL A O 1
ATOM 1292 N N . SER A 1 183 ? -9.934 12.489 5.548 1.00 95.50 183 SER A N 1
ATOM 1293 C CA . SER A 1 183 ? -10.152 13.700 6.343 1.00 95.50 183 SER A CA 1
ATOM 1294 C C . SER A 1 183 ? -9.103 13.944 7.445 1.00 95.50 183 SER A C 1
ATOM 1296 O O . SER A 1 183 ? -9.214 14.942 8.165 1.00 95.50 183 SER A O 1
ATOM 1298 N N . ILE A 1 184 ? -8.162 13.012 7.634 1.00 95.38 184 ILE A N 1
ATOM 1299 C CA . ILE A 1 184 ? -6.982 13.133 8.500 1.00 95.38 184 ILE A CA 1
ATOM 1300 C C . ILE A 1 184 ? -5.756 13.469 7.651 1.00 95.38 184 ILE A C 1
ATOM 1302 O O . ILE A 1 184 ? -5.027 14.403 7.977 1.00 95.38 184 ILE A O 1
ATOM 1306 N N . GLU A 1 185 ? -5.538 12.719 6.569 1.00 92.12 185 GLU A N 1
ATOM 1307 C CA . GLU A 1 185 ? -4.447 12.927 5.615 1.00 92.12 185 GLU A CA 1
ATOM 1308 C C . GLU A 1 185 ? -4.760 12.301 4.249 1.00 92.12 185 GLU A C 1
ATOM 1310 O O . GLU A 1 185 ? -5.607 11.409 4.182 1.00 92.12 185 GLU A O 1
ATOM 1315 N N . PRO A 1 186 ? -4.049 12.678 3.167 1.00 91.62 186 PRO A N 1
ATOM 1316 C CA . PRO A 1 186 ? -4.042 11.887 1.941 1.00 91.62 186 PRO A CA 1
ATOM 1317 C C . PRO A 1 186 ? -3.809 10.403 2.238 1.00 91.62 186 PRO A C 1
ATOM 1319 O O . PRO A 1 186 ? -2.842 10.049 2.911 1.00 91.62 186 PRO A O 1
ATOM 1322 N N . THR A 1 187 ? -4.717 9.547 1.776 1.00 92.19 187 THR A N 1
ATOM 1323 C CA . THR A 1 187 ? -4.809 8.159 2.238 1.00 92.19 187 THR A CA 1
ATOM 1324 C C . THR A 1 187 ? -4.843 7.197 1.059 1.00 92.19 187 THR A C 1
ATOM 1326 O O . THR A 1 187 ? -5.637 7.364 0.135 1.00 92.19 187 THR A O 1
ATOM 1329 N N . ASP A 1 188 ? -4.000 6.168 1.112 1.00 93.31 188 ASP A N 1
ATOM 1330 C CA . ASP A 1 188 ? -3.917 5.147 0.072 1.00 93.31 188 ASP A CA 1
ATOM 1331 C C . ASP A 1 188 ? -5.133 4.184 0.075 1.00 93.31 188 ASP A C 1
ATOM 1333 O O . ASP A 1 188 ? -6.042 4.306 0.898 1.00 93.31 188 ASP A O 1
ATOM 1337 N N . SER A 1 189 ? -5.214 3.240 -0.868 1.00 96.00 189 SER A N 1
ATOM 1338 C CA . SER A 1 189 ? -6.399 2.377 -1.025 1.00 96.00 189 SER A CA 1
ATOM 1339 C C . SER A 1 189 ? -6.348 1.070 -0.216 1.00 96.00 189 SER A C 1
ATOM 1341 O O . SER A 1 189 ? -7.194 0.198 -0.422 1.00 96.00 189 SER A O 1
ATOM 1343 N N . SER A 1 190 ? -5.357 0.876 0.660 1.00 95.44 190 SER A N 1
ATOM 1344 C CA . SER A 1 190 ? -5.068 -0.413 1.321 1.00 95.44 190 SER A CA 1
ATOM 1345 C C . SER A 1 190 ? -6.149 -0.905 2.284 1.00 95.44 190 SER A C 1
ATOM 1347 O O . SER A 1 190 ? -6.264 -2.109 2.521 1.00 95.44 190 SER A O 1
ATOM 1349 N N . MET A 1 191 ? -6.979 -0.009 2.819 1.00 96.19 191 MET A N 1
ATOM 1350 C CA . MET A 1 191 ? -8.096 -0.375 3.695 1.00 96.19 191 MET A CA 1
ATOM 1351 C C . MET A 1 191 ? -9.317 -0.910 2.929 1.00 96.19 191 MET A C 1
ATOM 1353 O O . MET A 1 191 ? -10.207 -1.509 3.539 1.00 96.19 191 MET A O 1
ATOM 1357 N N . LEU A 1 192 ? -9.388 -0.694 1.610 1.00 98.00 192 LEU A N 1
ATOM 1358 C CA . LEU A 1 192 ? -10.494 -1.162 0.776 1.00 98.00 192 LEU A CA 1
ATOM 1359 C C . LEU A 1 192 ? -10.309 -2.650 0.417 1.00 98.00 192 LEU A C 1
ATOM 1361 O O . LEU A 1 192 ? -9.188 -3.074 0.152 1.00 98.00 192 LEU A O 1
ATOM 1365 N N . PRO A 1 193 ? -11.379 -3.470 0.378 1.00 97.44 193 PRO A N 1
ATOM 1366 C CA . PRO A 1 193 ? -11.254 -4.901 0.104 1.00 97.44 193 PRO A CA 1
ATOM 1367 C C . PRO A 1 193 ? -10.702 -5.223 -1.294 1.00 97.44 193 PRO A C 1
ATOM 1369 O O . PRO A 1 193 ? -11.324 -4.889 -2.307 1.00 97.44 193 PRO A O 1
ATOM 1372 N N . GLY A 1 194 ? -9.606 -5.987 -1.344 1.00 98.06 194 GLY A N 1
ATOM 1373 C CA . GLY A 1 194 ? -8.917 -6.330 -2.594 1.00 98.06 194 GLY A CA 1
ATOM 1374 C C . GLY A 1 194 ? -8.055 -5.176 -3.115 1.00 98.06 194 GLY A C 1
ATOM 1375 O O . GLY A 1 194 ? -7.603 -4.335 -2.349 1.00 98.06 194 GLY A O 1
ATOM 1376 N N . LEU A 1 195 ? -7.801 -5.141 -4.419 1.00 98.56 195 LEU A N 1
ATOM 1377 C CA . LEU A 1 195 ? -7.260 -3.965 -5.092 1.00 98.56 195 LEU A CA 1
ATOM 1378 C C . LEU A 1 195 ? -8.403 -3.003 -5.423 1.00 98.56 195 LEU A C 1
ATOM 1380 O O . LEU A 1 195 ? -9.479 -3.430 -5.863 1.00 98.56 195 LEU A O 1
ATOM 1384 N N . ALA A 1 196 ? -8.166 -1.707 -5.240 1.00 97.88 196 ALA A N 1
ATOM 1385 C CA . ALA A 1 196 ? -9.152 -0.672 -5.509 1.00 97.88 196 ALA A CA 1
ATOM 1386 C C . ALA A 1 196 ? -8.490 0.584 -6.077 1.00 97.88 196 ALA A C 1
ATOM 1388 O O . ALA A 1 196 ? -7.445 1.000 -5.590 1.00 97.88 196 ALA A O 1
ATOM 1389 N N . ALA A 1 197 ? -9.114 1.197 -7.083 1.00 97.12 197 ALA A N 1
ATOM 1390 C CA . ALA A 1 197 ? -8.765 2.556 -7.480 1.00 97.12 197 ALA A CA 1
ATOM 1391 C C . ALA A 1 197 ? -9.464 3.537 -6.540 1.00 97.12 197 ALA A C 1
ATOM 1393 O O . ALA A 1 197 ? -10.662 3.386 -6.291 1.00 97.12 197 ALA A O 1
ATOM 1394 N N . PHE A 1 198 ? -8.739 4.521 -6.019 1.00 96.81 198 PHE A N 1
ATOM 1395 C CA . PHE A 1 198 ? -9.250 5.425 -4.996 1.00 96.81 198 PHE A CA 1
ATOM 1396 C C . PHE A 1 198 ? -8.732 6.850 -5.182 1.00 96.81 198 PHE A C 1
ATOM 1398 O O . PHE A 1 198 ? -7.544 7.069 -5.433 1.00 96.81 198 PHE A O 1
ATOM 1405 N N . ASP A 1 199 ? -9.632 7.818 -5.022 1.00 94.69 199 ASP A N 1
ATOM 1406 C CA . ASP A 1 199 ? -9.264 9.218 -4.836 1.00 94.69 199 ASP A CA 1
ATOM 1407 C C . ASP A 1 199 ? -8.681 9.413 -3.433 1.00 94.69 199 ASP A C 1
ATOM 1409 O O . ASP A 1 199 ? -9.393 9.655 -2.458 1.00 94.69 199 ASP A O 1
ATOM 1413 N N . HIS A 1 200 ? -7.359 9.304 -3.359 1.00 91.94 200 HIS A N 1
ATOM 1414 C CA . HIS A 1 200 ? -6.582 9.432 -2.133 1.00 91.94 200 HIS A CA 1
ATOM 1415 C C . HIS A 1 200 ? -6.603 10.830 -1.498 1.00 91.94 200 HIS A C 1
ATOM 1417 O O . HIS A 1 200 ? -6.138 10.968 -0.368 1.00 91.94 200 HIS A O 1
ATOM 1423 N N . LEU A 1 201 ? -7.114 11.862 -2.185 1.00 91.50 201 LEU A N 1
ATOM 1424 C CA . LEU A 1 201 ? -7.109 13.244 -1.690 1.00 91.50 201 LEU A CA 1
ATOM 1425 C C . LEU A 1 201 ? -8.458 13.692 -1.139 1.00 91.50 201 LEU A C 1
ATOM 1427 O O . LEU A 1 201 ? -8.492 14.424 -0.153 1.00 91.50 201 LEU A O 1
ATOM 1431 N N . GLN A 1 202 ? -9.563 13.299 -1.776 1.00 91.94 202 GLN A N 1
ATOM 1432 C CA . GLN A 1 202 ? -10.905 13.730 -1.361 1.00 91.94 202 GLN A CA 1
ATOM 1433 C C . GLN A 1 202 ? -11.859 12.567 -1.074 1.00 91.94 202 GLN A C 1
ATOM 1435 O O . GLN A 1 202 ? -12.940 12.785 -0.524 1.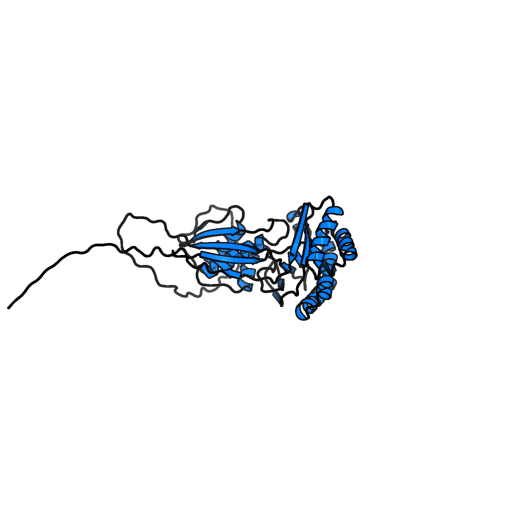00 91.94 202 GLN A O 1
ATOM 1440 N N . GLY A 1 203 ? -11.492 11.330 -1.420 1.00 92.62 203 GLY A N 1
ATOM 1441 C CA . GLY A 1 203 ? -12.372 10.171 -1.280 1.00 92.62 203 GLY A CA 1
ATOM 1442 C C . GLY A 1 203 ? -13.660 10.295 -2.102 1.00 92.62 203 GLY A C 1
ATOM 1443 O O . GLY A 1 203 ? -14.684 9.702 -1.736 1.00 92.62 203 GLY A O 1
ATOM 1444 N N . SER A 1 204 ? -13.633 11.090 -3.182 1.00 91.38 204 SER A N 1
ATOM 1445 C CA . SER A 1 204 ? -14.802 11.381 -4.021 1.00 91.38 204 SER A CA 1
ATOM 1446 C C . SER A 1 204 ? -15.242 10.169 -4.842 1.00 91.38 204 SER A C 1
ATOM 1448 O O . SER A 1 204 ? -16.437 9.988 -5.088 1.00 91.38 204 SER A O 1
ATOM 1450 N N . PHE A 1 205 ? -14.302 9.289 -5.198 1.00 92.62 205 PHE A N 1
ATOM 1451 C CA . PHE A 1 205 ? -14.588 8.042 -5.891 1.00 92.62 205 PHE A CA 1
ATOM 1452 C C . PHE A 1 205 ? -13.754 6.875 -5.363 1.00 92.62 205 PHE A C 1
ATOM 1454 O O . PHE A 1 205 ? -12.637 7.035 -4.871 1.00 92.62 205 PHE A O 1
ATOM 1461 N N . HIS A 1 206 ? -14.304 5.676 -5.539 1.00 94.75 206 HIS A N 1
ATOM 1462 C CA . HIS A 1 206 ? -13.562 4.430 -5.441 1.00 94.75 206 HIS A CA 1
ATOM 1463 C C . HIS A 1 206 ? -14.088 3.436 -6.479 1.00 94.75 206 HIS A C 1
ATOM 1465 O O . HIS A 1 206 ? -15.234 3.526 -6.921 1.00 94.75 206 HIS A O 1
ATOM 1471 N N . GLU A 1 207 ? -13.258 2.477 -6.856 1.00 96.12 207 GLU A N 1
ATOM 1472 C CA . GLU A 1 207 ? -13.620 1.402 -7.765 1.00 96.12 207 GLU A CA 1
ATOM 1473 C C . GLU A 1 207 ? -12.948 0.108 -7.322 1.00 96.12 207 GLU A C 1
ATOM 1475 O O . GLU A 1 207 ? -11.725 0.028 -7.236 1.00 96.12 207 GLU A O 1
ATOM 1480 N N . LYS A 1 208 ? -13.750 -0.923 -7.063 1.00 97.44 208 LYS A N 1
ATOM 1481 C CA . LYS A 1 208 ? -13.248 -2.246 -6.695 1.00 97.44 208 LYS A CA 1
ATOM 1482 C C . LYS A 1 208 ? -12.729 -2.976 -7.934 1.00 97.44 208 LYS A C 1
ATOM 1484 O O . LYS A 1 208 ? -13.485 -3.189 -8.878 1.00 97.44 208 LYS A O 1
ATOM 1489 N N . LEU A 1 209 ? -11.474 -3.420 -7.892 1.00 98.06 209 LEU A N 1
ATOM 1490 C CA . LEU A 1 209 ? -10.842 -4.175 -8.979 1.00 98.06 209 LEU A CA 1
ATOM 1491 C C . LEU A 1 209 ? -10.877 -5.689 -8.733 1.00 98.06 209 LEU A C 1
ATOM 1493 O O . LEU A 1 209 ? -11.021 -6.451 -9.683 1.00 98.06 209 LEU A O 1
ATOM 1497 N N . GLY A 1 210 ? -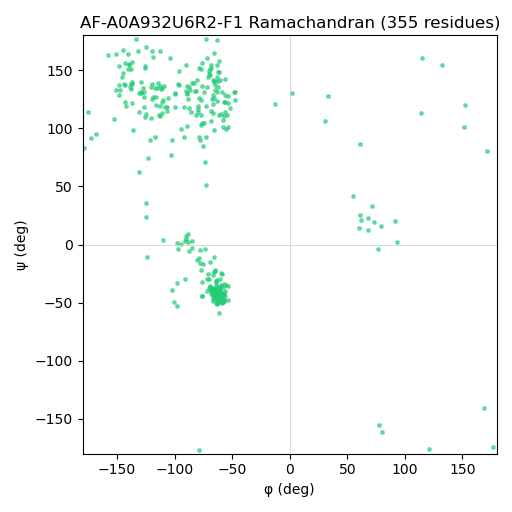10.800 -6.126 -7.471 1.00 98.00 210 GLY A N 1
ATOM 1498 C CA . GLY A 1 210 ? -10.856 -7.545 -7.093 1.00 98.00 210 GLY A CA 1
ATOM 1499 C C . GLY A 1 210 ? -9.618 -8.018 -6.334 1.00 98.00 210 GLY A C 1
ATOM 1500 O O . GLY A 1 210 ? -8.755 -7.220 -5.985 1.00 98.00 210 GLY A O 1
ATOM 1501 N N . GLN A 1 211 ? -9.550 -9.313 -6.024 1.00 97.94 211 GLN A N 1
ATOM 1502 C CA . GLN A 1 211 ? -8.381 -9.894 -5.356 1.00 97.94 211 GLN A CA 1
ATOM 1503 C C . GLN A 1 211 ? -7.232 -10.069 -6.355 1.00 97.94 211 GLN A C 1
ATOM 1505 O O . GLN A 1 211 ? -7.490 -10.525 -7.471 1.00 97.94 211 GLN A O 1
ATOM 1510 N N . PRO A 1 212 ? -5.984 -9.731 -5.989 1.00 97.44 212 PRO A N 1
ATOM 1511 C CA . PRO A 1 212 ? -4.856 -9.967 -6.875 1.00 97.44 212 PRO A CA 1
ATOM 1512 C C . PRO A 1 212 ? -4.579 -11.476 -7.022 1.00 97.44 212 PRO A C 1
ATOM 1514 O O . PRO A 1 212 ? -4.747 -12.221 -6.053 1.00 97.44 212 PRO A O 1
ATOM 1517 N N . PRO A 1 213 ? -4.128 -11.945 -8.201 1.00 97.81 213 PRO A N 1
ATOM 1518 C CA . PRO A 1 213 ? -3.50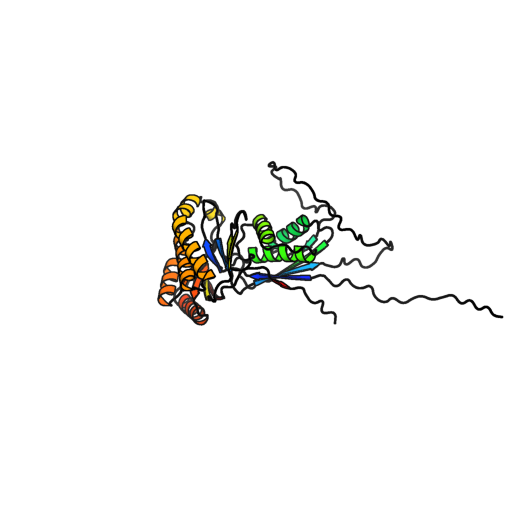4 -13.261 -8.316 1.00 97.81 213 PRO A CA 1
ATOM 1519 C C . PRO A 1 213 ? -2.168 -13.295 -7.543 1.00 97.81 213 PRO A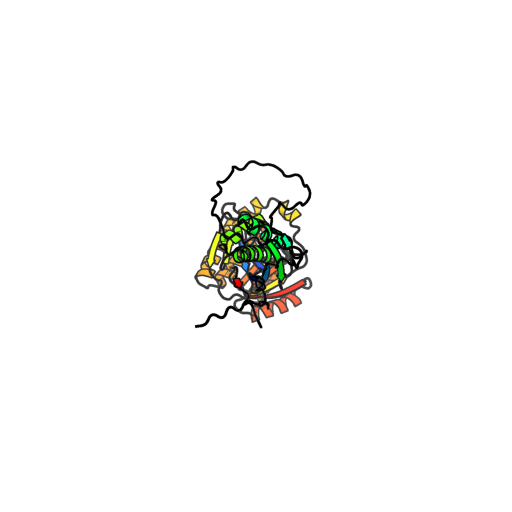 C 1
ATOM 1521 O O . PRO A 1 213 ? -1.626 -12.232 -7.226 1.00 97.81 213 PRO A O 1
ATOM 1524 N N . PRO A 1 214 ? -1.603 -14.487 -7.264 1.00 97.81 214 PRO A N 1
ATOM 1525 C CA . PRO A 1 214 ? -0.308 -14.605 -6.598 1.00 97.81 214 PRO A CA 1
ATOM 1526 C C . PRO A 1 214 ? 0.795 -13.858 -7.360 1.00 97.81 214 PRO A C 1
ATOM 1528 O O . PRO A 1 214 ? 1.138 -14.214 -8.486 1.00 97.81 214 PRO A O 1
ATOM 1531 N N . ILE A 1 215 ? 1.331 -12.810 -6.735 1.00 98.56 215 ILE A N 1
ATOM 1532 C CA . ILE A 1 215 ? 2.455 -12.005 -7.219 1.00 98.56 215 ILE A CA 1
ATOM 1533 C C . ILE A 1 215 ? 3.374 -11.741 -6.029 1.00 98.56 215 ILE A C 1
ATOM 1535 O O . ILE A 1 215 ? 2.914 -11.467 -4.920 1.00 98.56 215 ILE A O 1
ATOM 1539 N N . PHE A 1 216 ? 4.677 -11.797 -6.266 1.00 98.62 216 PHE A N 1
ATOM 1540 C CA . PHE A 1 216 ? 5.718 -11.599 -5.268 1.00 98.62 216 PHE A CA 1
ATOM 1541 C C . PHE A 1 216 ? 6.588 -10.416 -5.666 1.00 98.62 216 PHE A C 1
ATOM 1543 O O . PHE A 1 216 ? 6.930 -10.255 -6.834 1.00 98.62 216 PHE A O 1
ATOM 1550 N N . LEU A 1 217 ? 6.948 -9.584 -4.698 1.00 98.38 217 LEU A N 1
ATOM 1551 C CA . LEU A 1 217 ? 7.711 -8.368 -4.915 1.00 98.38 217 LEU A CA 1
ATOM 1552 C C . LEU A 1 217 ? 9.100 -8.480 -4.308 1.00 98.38 217 LEU A C 1
ATOM 1554 O O . LEU A 1 217 ? 9.246 -8.851 -3.144 1.00 98.38 217 LEU A O 1
ATOM 1558 N N . ALA A 1 218 ? 10.110 -8.078 -5.073 1.00 98.25 218 ALA A N 1
ATOM 1559 C CA . ALA A 1 218 ? 11.368 -7.606 -4.517 1.00 98.25 218 ALA A CA 1
ATOM 1560 C C . ALA A 1 218 ? 11.240 -6.098 -4.292 1.00 98.25 218 ALA A C 1
ATOM 1562 O O . ALA A 1 218 ? 11.300 -5.322 -5.243 1.00 98.25 218 ALA A O 1
ATOM 1563 N N . VAL A 1 219 ? 11.020 -5.695 -3.042 1.00 96.12 219 VAL A N 1
ATOM 1564 C CA . VAL A 1 219 ? 10.876 -4.288 -2.655 1.00 96.12 219 VAL A CA 1
ATOM 1565 C C . VAL A 1 219 ? 12.260 -3.729 -2.356 1.00 96.12 219 VAL A C 1
ATOM 1567 O O . VAL A 1 219 ? 12.919 -4.212 -1.432 1.00 96.12 219 VAL A O 1
ATOM 1570 N N . LEU A 1 220 ? 12.690 -2.739 -3.134 1.00 95.75 220 LEU A N 1
ATOM 1571 C CA . LEU A 1 220 ? 13.994 -2.086 -3.045 1.00 95.75 220 LEU A CA 1
ATOM 1572 C C . LEU A 1 220 ? 13.805 -0.658 -2.520 1.00 95.75 220 LEU A C 1
ATOM 1574 O O . LEU A 1 220 ? 13.026 0.104 -3.087 1.00 95.75 220 LEU A O 1
ATOM 1578 N N . ASP A 1 221 ? 14.490 -0.314 -1.433 1.00 92.44 221 ASP A N 1
ATOM 1579 C CA . ASP A 1 221 ? 14.439 1.002 -0.788 1.00 92.44 221 ASP A CA 1
ATOM 1580 C C . ASP A 1 221 ? 15.794 1.695 -0.943 1.00 92.44 221 ASP A C 1
ATOM 1582 O O . ASP A 1 221 ? 16.825 1.178 -0.497 1.00 92.44 221 ASP A O 1
ATOM 1586 N N . PHE A 1 222 ? 15.779 2.847 -1.605 1.00 90.94 222 PHE A N 1
ATOM 1587 C CA . PHE A 1 222 ? 16.963 3.647 -1.897 1.00 90.94 222 PHE A CA 1
ATOM 1588 C C . PHE A 1 222 ? 17.048 4.874 -0.976 1.00 90.94 222 PHE A C 1
ATOM 1590 O O . PHE A 1 222 ? 16.033 5.283 -0.401 1.00 90.94 222 PHE A O 1
ATOM 1597 N N . PRO A 1 223 ? 18.237 5.483 -0.822 1.00 85.19 223 PRO A N 1
ATOM 1598 C CA . P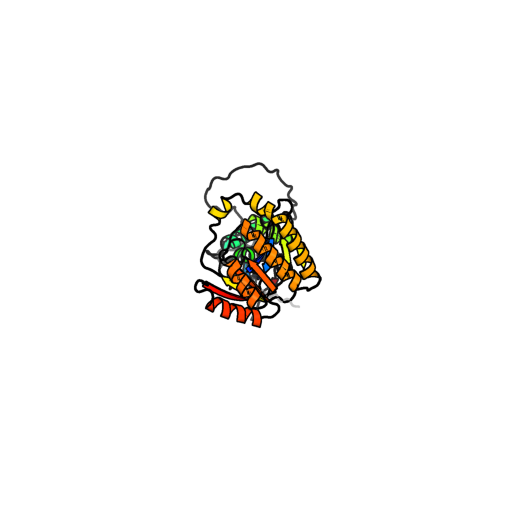RO A 1 223 ? 18.409 6.668 -0.006 1.00 85.19 223 PRO A CA 1
ATOM 1599 C C . PRO A 1 223 ? 17.618 7.844 -0.556 1.00 85.19 223 PRO A C 1
ATOM 1601 O O . PRO A 1 223 ? 17.370 7.959 -1.755 1.00 85.19 223 PRO A O 1
ATOM 1604 N N . GLY A 1 224 ? 17.283 8.756 0.345 1.00 74.19 224 GLY A N 1
ATOM 1605 C CA . GLY A 1 224 ? 16.541 9.963 0.028 1.00 74.19 224 GLY A CA 1
ATOM 1606 C C . GLY A 1 224 ? 15.173 9.991 0.688 1.00 74.19 224 GLY A C 1
ATOM 1607 O O . GLY A 1 224 ? 14.618 8.988 1.140 1.00 74.19 224 GLY A O 1
ATOM 1608 N N . VAL A 1 225 ? 14.646 11.201 0.765 1.00 66.19 225 VAL A N 1
ATOM 1609 C CA . VAL A 1 225 ? 13.284 11.486 1.189 1.00 66.19 225 VAL A CA 1
ATOM 1610 C C . VAL A 1 225 ? 12.724 12.390 0.110 1.00 66.19 225 VAL A C 1
ATOM 1612 O O . VAL A 1 225 ? 13.388 13.341 -0.299 1.00 66.19 225 VAL A O 1
ATOM 1615 N N . VAL A 1 226 ? 11.528 12.081 -0.384 1.00 66.94 226 VAL A N 1
ATOM 1616 C CA . VAL A 1 226 ? 10.827 13.028 -1.249 1.00 66.94 226 VAL A CA 1
ATOM 1617 C C . VAL A 1 226 ? 10.441 14.195 -0.358 1.00 66.94 226 VAL A C 1
ATOM 1619 O O . VAL A 1 226 ? 9.660 14.013 0.579 1.00 66.94 226 VAL A O 1
ATOM 1622 N N . ASP A 1 227 ? 11.001 15.375 -0.619 1.00 63.38 227 ASP A N 1
ATOM 1623 C CA . ASP A 1 227 ? 10.554 16.580 0.061 1.00 63.38 227 ASP A CA 1
ATOM 1624 C C . ASP A 1 227 ? 9.114 16.853 -0.379 1.00 63.38 227 ASP A C 1
ATOM 1626 O O . ASP A 1 227 ? 8.836 17.361 -1.464 1.00 63.38 227 ASP A O 1
ATOM 1630 N N . THR A 1 228 ? 8.168 16.445 0.463 1.00 61.06 228 THR A N 1
ATOM 1631 C CA . THR A 1 228 ? 6.744 16.606 0.183 1.00 61.06 228 THR A CA 1
ATOM 1632 C C . THR A 1 228 ? 6.335 18.075 0.115 1.00 61.06 228 THR A C 1
ATOM 1634 O O . THR A 1 228 ? 5.328 18.373 -0.516 1.00 61.06 228 THR A O 1
ATOM 1637 N N . LEU A 1 229 ? 7.080 18.998 0.737 1.00 61.16 229 LEU A N 1
ATOM 1638 C CA . LEU A 1 229 ? 6.792 20.430 0.654 1.00 61.16 229 LEU A CA 1
ATOM 1639 C C . LEU A 1 229 ? 7.230 20.982 -0.702 1.00 61.16 229 LEU A C 1
ATOM 1641 O O . LEU A 1 229 ? 6.444 21.677 -1.338 1.00 61.16 229 LEU A O 1
ATOM 1645 N N . GLU A 1 230 ? 8.422 20.618 -1.177 1.00 62.72 230 GLU A N 1
ATOM 1646 C CA . GLU A 1 230 ? 8.896 20.989 -2.517 1.00 62.72 230 GLU A CA 1
ATOM 1647 C C . GLU A 1 230 ? 8.044 20.332 -3.613 1.00 62.72 230 GLU A C 1
ATOM 1649 O O . GLU A 1 230 ? 7.600 20.997 -4.549 1.00 62.72 230 GLU A O 1
ATOM 1654 N N . PHE A 1 231 ? 7.712 19.048 -3.450 1.00 66.88 231 PHE A N 1
ATOM 1655 C CA . PHE A 1 231 ? 6.809 18.340 -4.353 1.00 66.88 231 PHE A CA 1
ATOM 1656 C C . PHE A 1 231 ? 5.434 19.012 -4.410 1.00 66.88 231 PHE A C 1
ATOM 1658 O O . PHE A 1 231 ? 4.913 19.228 -5.496 1.00 66.88 231 PHE A O 1
ATOM 1665 N N . ASN A 1 232 ? 4.851 19.394 -3.273 1.00 65.44 232 ASN A N 1
ATOM 1666 C CA . ASN A 1 232 ? 3.547 20.060 -3.257 1.00 65.44 232 ASN A CA 1
ATOM 1667 C C . ASN A 1 232 ? 3.603 21.533 -3.703 1.00 65.44 232 ASN A C 1
ATOM 1669 O O . ASN A 1 232 ? 2.556 22.099 -4.013 1.00 65.44 232 ASN A O 1
ATOM 1673 N N . ALA A 1 233 ? 4.786 22.158 -3.734 1.00 60.66 233 ALA A N 1
ATOM 1674 C CA . ALA A 1 233 ? 4.969 23.529 -4.212 1.00 60.66 233 ALA A CA 1
ATOM 1675 C C . ALA A 1 233 ? 4.941 23.637 -5.746 1.00 60.66 233 ALA A C 1
ATOM 1677 O O . ALA A 1 233 ? 4.671 24.712 -6.283 1.00 60.66 233 ALA A O 1
ATOM 1678 N N . VAL A 1 234 ? 5.204 22.533 -6.451 1.00 70.94 234 VAL A N 1
ATOM 1679 C CA . VAL A 1 234 ? 5.149 22.459 -7.914 1.00 70.94 234 VAL A CA 1
ATOM 1680 C C . VAL A 1 234 ? 3.746 22.053 -8.364 1.00 70.94 234 VAL A C 1
ATOM 1682 O O . VAL A 1 234 ? 3.170 21.083 -7.871 1.00 70.94 234 VAL A O 1
ATOM 1685 N N . ASP A 1 235 ? 3.190 22.777 -9.339 1.00 73.44 235 ASP A N 1
ATOM 1686 C CA . ASP A 1 235 ? 1.933 22.379 -9.967 1.00 73.44 235 ASP A CA 1
ATOM 1687 C C . ASP A 1 235 ? 2.156 21.194 -10.918 1.00 73.44 235 ASP A C 1
ATOM 1689 O O . ASP A 1 235 ? 2.657 21.325 -12.037 1.00 73.44 235 ASP A O 1
ATOM 1693 N N . HIS A 1 236 ? 1.749 20.013 -10.461 1.00 79.25 236 HIS A N 1
ATOM 1694 C CA . HIS A 1 236 ? 1.844 18.768 -11.220 1.00 79.25 236 HIS A CA 1
ATOM 1695 C C . HIS A 1 236 ? 0.669 18.530 -12.168 1.00 79.25 236 HIS A C 1
ATOM 1697 O O . HIS A 1 236 ? 0.610 17.465 -12.782 1.00 79.25 236 HIS A O 1
ATOM 1703 N N . VAL A 1 237 ? -0.289 19.456 -12.294 1.00 79.25 237 VAL A N 1
ATOM 1704 C CA . VAL A 1 237 ? -1.492 19.255 -13.121 1.00 79.25 237 VAL A CA 1
ATOM 1705 C C . VAL A 1 237 ? -1.124 18.936 -14.568 1.00 79.25 237 VAL A C 1
ATOM 1707 O O . VAL A 1 237 ? -1.607 17.940 -15.103 1.00 79.25 237 VAL A O 1
ATOM 1710 N N . ALA A 1 238 ? -0.224 19.706 -15.186 1.00 82.00 238 ALA A N 1
ATOM 1711 C CA . ALA A 1 238 ? 0.185 19.472 -16.572 1.00 82.00 238 ALA A CA 1
ATOM 1712 C C . ALA A 1 238 ? 0.929 18.136 -16.748 1.00 82.00 238 ALA A C 1
ATOM 1714 O O . ALA A 1 238 ? 0.656 17.391 -17.689 1.00 82.00 238 ALA A O 1
ATOM 1715 N N . ALA A 1 239 ? 1.831 17.803 -15.819 1.00 82.88 239 ALA A N 1
ATOM 1716 C CA . ALA A 1 239 ? 2.573 16.543 -15.841 1.00 82.88 239 ALA A CA 1
ATOM 1717 C C . ALA A 1 239 ? 1.656 15.321 -15.669 1.00 82.88 239 ALA A C 1
ATOM 1719 O O . ALA A 1 239 ? 1.827 14.316 -16.358 1.00 82.88 239 ALA A O 1
ATOM 1720 N N . ARG A 1 240 ? 0.656 15.420 -14.782 1.00 83.12 240 ARG A N 1
ATOM 1721 C CA . ARG A 1 240 ? -0.366 14.383 -14.573 1.00 83.12 240 ARG A CA 1
ATOM 1722 C C . ARG A 1 240 ? -1.260 14.238 -15.799 1.00 83.12 240 ARG A C 1
ATOM 1724 O O . ARG A 1 240 ? -1.425 13.123 -16.283 1.00 83.12 240 ARG A O 1
ATOM 1731 N N . ALA A 1 241 ? -1.746 15.356 -16.343 1.00 83.38 241 ALA A N 1
ATOM 1732 C CA . ALA A 1 241 ? -2.565 15.389 -17.553 1.00 83.38 241 ALA A CA 1
ATOM 1733 C C . ALA A 1 241 ? -1.853 14.730 -18.746 1.00 83.38 241 ALA A C 1
ATOM 1735 O O . ALA A 1 241 ? -2.455 13.947 -19.477 1.00 83.38 241 ALA A O 1
ATOM 1736 N N . ALA A 1 242 ? -0.551 14.986 -18.907 1.00 86.00 242 ALA A N 1
ATOM 1737 C CA . ALA A 1 242 ? 0.254 14.406 -19.980 1.00 86.00 242 ALA A CA 1
ATOM 1738 C C . ALA A 1 242 ? 0.412 12.877 -19.891 1.00 86.00 242 ALA A C 1
ATOM 1740 O O . 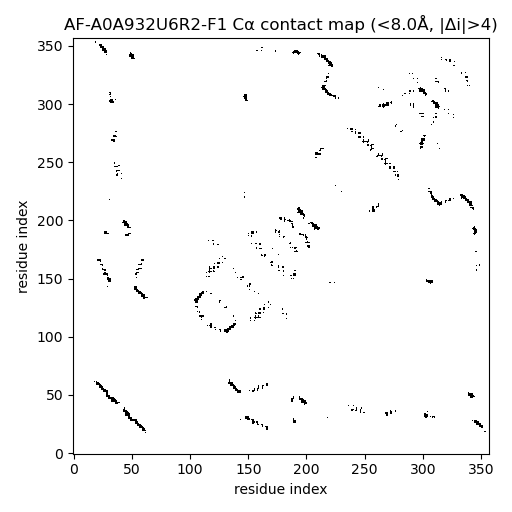ALA A 1 242 ? 0.719 12.258 -20.903 1.00 86.00 242 ALA A O 1
ATOM 1741 N N . GLY A 1 243 ? 0.232 12.277 -18.708 1.00 86.88 243 GLY A N 1
ATOM 1742 C CA . GLY A 1 243 ? 0.273 10.824 -18.512 1.00 86.88 243 GLY A CA 1
ATOM 1743 C C . GLY A 1 243 ? -1.099 10.144 -18.500 1.00 86.88 243 GLY A C 1
ATOM 1744 O O . GLY A 1 243 ? -1.157 8.921 -18.393 1.00 86.88 243 GLY A O 1
ATOM 1745 N N . GLU A 1 244 ? -2.210 10.888 -18.579 1.00 89.19 244 GLU A N 1
ATOM 1746 C CA . GLU A 1 244 ? -3.559 10.307 -18.486 1.00 89.19 244 GLU A CA 1
ATOM 1747 C C . GLU A 1 244 ? -3.844 9.193 -19.510 1.00 89.19 244 GLU A C 1
ATOM 1749 O O . GLU A 1 244 ? -4.460 8.201 -19.109 1.00 89.19 244 GLU A O 1
ATOM 1754 N N . PRO A 1 245 ? -3.407 9.274 -20.786 1.00 91.62 245 PRO A N 1
ATOM 1755 C CA . PRO A 1 245 ? -3.599 8.183 -21.741 1.00 91.62 245 PRO A CA 1
ATOM 1756 C C . PRO A 1 245 ? -2.907 6.886 -21.304 1.00 91.62 245 PRO A C 1
ATOM 1758 O O . PRO A 1 245 ? -3.541 5.827 -21.287 1.00 91.62 245 PRO A O 1
ATOM 1761 N N . GLU A 1 246 ? -1.640 6.964 -20.886 1.00 93.94 246 GLU A N 1
ATOM 1762 C CA . GLU A 1 246 ? -0.894 5.817 -20.367 1.00 93.94 246 GLU A CA 1
ATOM 1763 C C . GLU A 1 246 ? -1.527 5.268 -19.083 1.00 93.94 246 GLU A C 1
ATOM 1765 O O . GLU A 1 246 ? -1.621 4.052 -18.917 1.00 93.94 246 GLU A O 1
ATOM 1770 N N . LEU A 1 247 ? -2.024 6.131 -18.189 1.00 93.19 247 LEU A N 1
ATOM 1771 C CA . LEU A 1 247 ? -2.728 5.681 -16.986 1.00 93.19 247 LEU A CA 1
ATOM 1772 C C . LEU A 1 247 ? -4.085 5.040 -17.288 1.00 93.19 247 LEU A C 1
ATOM 1774 O O . LEU A 1 247 ? -4.462 4.076 -16.617 1.00 93.19 247 LEU A O 1
ATOM 1778 N N . ALA A 1 248 ? -4.815 5.522 -18.292 1.00 93.88 248 ALA A N 1
ATOM 1779 C CA . ALA A 1 248 ? -6.064 4.907 -18.722 1.00 93.88 248 ALA A CA 1
ATOM 1780 C C . ALA A 1 248 ? -5.823 3.497 -19.283 1.00 93.88 248 ALA A C 1
ATOM 1782 O O . ALA A 1 248 ? -6.546 2.560 -18.926 1.00 93.88 248 ALA A O 1
ATOM 1783 N N . GLU A 1 249 ? -4.780 3.326 -20.102 1.00 97.19 249 GLU A N 1
ATOM 1784 C CA . GLU A 1 249 ? -4.349 2.013 -20.587 1.00 97.19 249 GLU A CA 1
ATOM 1785 C C . GLU A 1 249 ? -3.886 1.115 -19.432 1.00 97.19 249 GLU A C 1
ATOM 1787 O O . GLU A 1 249 ? -4.341 -0.027 -19.322 1.00 97.19 249 GLU A O 1
ATOM 1792 N N . ALA A 1 250 ? -3.045 1.629 -18.531 1.00 98.00 250 ALA A N 1
ATOM 1793 C CA . ALA A 1 250 ? -2.545 0.885 -17.381 1.00 98.00 250 ALA A CA 1
ATOM 1794 C C . ALA A 1 250 ? -3.697 0.391 -16.493 1.00 98.00 250 ALA A C 1
ATOM 1796 O O . ALA A 1 250 ? -3.757 -0.787 -16.145 1.00 98.00 250 ALA A O 1
ATOM 1797 N N . LEU A 1 251 ? -4.677 1.247 -16.194 1.00 97.31 251 LEU A N 1
ATOM 1798 C CA . LEU A 1 251 ? -5.851 0.862 -15.414 1.00 97.31 251 LEU A CA 1
ATOM 1799 C C . LEU A 1 251 ? -6.710 -0.184 -16.146 1.00 97.31 251 LEU A C 1
ATOM 1801 O O . LEU A 1 251 ? -7.225 -1.110 -15.515 1.00 97.31 251 LEU A O 1
ATOM 1805 N N . ALA A 1 252 ? -6.860 -0.080 -17.470 1.00 98.00 252 ALA A N 1
ATOM 1806 C CA . ALA A 1 252 ? -7.570 -1.082 -18.263 1.00 98.00 252 ALA A CA 1
ATOM 1807 C C . ALA A 1 252 ? -6.854 -2.444 -18.247 1.00 98.00 252 ALA A C 1
ATOM 1809 O O . ALA A 1 252 ? -7.506 -3.478 -18.069 1.00 98.00 252 ALA A O 1
ATOM 1810 N N . LEU A 1 253 ? -5.525 -2.456 -18.382 1.00 98.75 253 LEU A N 1
ATOM 1811 C CA . LEU A 1 253 ? -4.700 -3.658 -18.266 1.00 98.75 253 LEU A CA 1
ATOM 1812 C C . LEU A 1 253 ? -4.794 -4.262 -16.863 1.00 98.75 253 LEU A C 1
ATOM 1814 O O . LEU A 1 253 ? -5.035 -5.462 -16.753 1.00 98.75 253 LEU A O 1
ATOM 1818 N N . LEU A 1 254 ? -4.703 -3.445 -15.808 1.00 98.62 254 LEU A N 1
ATOM 1819 C CA . LEU A 1 254 ? -4.807 -3.910 -14.426 1.00 98.62 254 LEU A CA 1
ATOM 1820 C C . LEU A 1 254 ? -6.175 -4.542 -14.152 1.00 98.62 254 LEU A C 1
ATOM 1822 O O . LEU A 1 254 ? -6.237 -5.656 -13.643 1.00 98.62 254 LEU A O 1
ATOM 1826 N N . ARG A 1 255 ? -7.274 -3.885 -14.552 1.00 98.44 255 ARG A N 1
ATOM 1827 C CA . ARG A 1 255 ? -8.639 -4.435 -14.431 1.00 98.44 255 ARG A CA 1
ATOM 1828 C C . ARG A 1 255 ? -8.759 -5.813 -15.071 1.00 98.44 255 ARG A C 1
ATOM 1830 O O . ARG A 1 255 ? -9.330 -6.723 -14.476 1.00 98.44 255 ARG A O 1
ATOM 1837 N N . ARG A 1 256 ? -8.247 -5.965 -16.296 1.00 98.56 256 ARG A N 1
ATOM 1838 C CA . ARG A 1 256 ? -8.262 -7.249 -17.010 1.00 98.56 256 ARG A CA 1
ATOM 1839 C C . ARG A 1 256 ? -7.366 -8.277 -16.324 1.00 98.56 256 ARG A C 1
ATOM 1841 O O . ARG A 1 256 ? -7.795 -9.405 -16.133 1.00 98.56 256 ARG A O 1
ATOM 1848 N N . GLY A 1 257 ? -6.165 -7.874 -15.917 1.00 98.62 257 GLY A N 1
ATOM 1849 C CA . GLY A 1 257 ? -5.199 -8.718 -15.220 1.00 98.62 257 GLY A CA 1
ATOM 1850 C C . GLY A 1 257 ? -5.751 -9.301 -13.925 1.00 98.62 257 GLY A C 1
ATOM 1851 O O . GLY A 1 257 ? -5.666 -10.504 -13.711 1.00 98.62 257 GLY A O 1
ATOM 1852 N N . VAL A 1 258 ? -6.387 -8.466 -13.103 1.00 98.56 258 VAL A N 1
ATOM 1853 C CA . VAL A 1 258 ? -7.014 -8.886 -11.843 1.00 98.56 258 VAL A CA 1
ATOM 1854 C C . VAL A 1 258 ? -8.208 -9.804 -12.098 1.00 98.56 258 VAL A C 1
ATOM 1856 O O . VAL A 1 258 ? -8.289 -10.876 -11.508 1.00 98.56 258 VAL A O 1
ATOM 1859 N N . ARG A 1 259 ? -9.115 -9.424 -13.006 1.00 98.31 259 ARG A N 1
ATOM 1860 C CA . ARG A 1 259 ? -10.318 -10.215 -13.302 1.00 98.31 259 ARG A CA 1
ATOM 1861 C C . ARG A 1 259 ? -9.995 -11.586 -13.900 1.00 98.31 259 ARG A C 1
ATOM 1863 O O . ARG A 1 259 ? -10.633 -12.566 -13.534 1.00 98.31 259 ARG A O 1
ATOM 1870 N N . ASP A 1 260 ? -9.029 -11.642 -14.813 1.00 98.25 260 ASP A N 1
ATOM 1871 C CA . ASP A 1 260 ? -8.720 -12.842 -15.597 1.00 98.25 260 ASP A CA 1
ATOM 1872 C C . ASP A 1 260 ? -7.537 -13.643 -15.001 1.00 98.25 260 ASP A C 1
ATOM 1874 O O . ASP A 1 260 ? -7.116 -14.641 -15.582 1.00 98.25 260 ASP A O 1
ATOM 1878 N N . GLY A 1 261 ? -6.961 -13.204 -13.872 1.00 97.94 261 GLY A N 1
ATOM 1879 C CA . GLY A 1 261 ? -5.799 -13.842 -13.232 1.00 97.94 261 GLY A CA 1
ATOM 1880 C C . GLY A 1 261 ? -4.494 -13.737 -14.036 1.00 97.94 261 GLY A C 1
ATOM 1881 O O . GLY A 1 261 ? -3.590 -14.556 -13.881 1.00 97.94 261 GLY A O 1
ATOM 1882 N N . ARG A 1 262 ? -4.387 -12.749 -14.928 1.00 98.44 262 ARG A N 1
ATOM 1883 C CA . ARG A 1 262 ? -3.279 -12.579 -15.878 1.00 98.44 262 ARG A CA 1
ATOM 1884 C C . ARG A 1 262 ? -2.184 -11.683 -15.303 1.00 98.44 262 ARG A C 1
ATOM 1886 O O . ARG A 1 262 ? -2.222 -10.461 -15.452 1.00 98.44 262 ARG A O 1
ATOM 1893 N N . VAL A 1 263 ? -1.198 -12.310 -14.662 1.00 98.50 263 VAL A N 1
ATOM 1894 C CA . VAL A 1 263 ? -0.060 -11.637 -14.007 1.00 98.50 263 VAL A CA 1
ATOM 1895 C C . VAL A 1 263 ? 0.800 -10.811 -14.974 1.00 98.50 263 VAL A C 1
ATOM 1897 O O . VAL A 1 263 ? 1.316 -9.763 -14.593 1.00 98.50 263 VAL A O 1
ATOM 1900 N N . ASP A 1 264 ? 0.878 -11.210 -16.246 1.00 98.19 264 ASP A N 1
ATOM 1901 C CA . ASP A 1 264 ? 1.571 -10.469 -17.306 1.00 98.19 264 ASP A CA 1
ATOM 1902 C C . ASP A 1 264 ? 0.898 -9.121 -17.613 1.00 98.19 264 ASP A C 1
ATOM 1904 O O . ASP A 1 264 ? 1.574 -8.114 -17.825 1.00 98.19 264 ASP A O 1
ATOM 1908 N N . LEU A 1 265 ? -0.441 -9.068 -17.590 1.00 98.75 265 LEU A N 1
ATOM 1909 C CA . LEU A 1 265 ? -1.181 -7.817 -17.776 1.00 98.75 265 LEU A CA 1
ATOM 1910 C C . LEU A 1 265 ? -0.997 -6.882 -16.580 1.00 98.75 265 LEU A C 1
ATOM 1912 O O . LEU A 1 265 ? -0.893 -5.672 -16.774 1.00 98.75 265 LEU A O 1
ATOM 1916 N N . ILE A 1 266 ? -0.918 -7.435 -15.366 1.00 98.75 266 ILE A N 1
ATOM 1917 C CA . ILE A 1 266 ? -0.645 -6.662 -14.149 1.00 98.75 266 ILE A CA 1
ATOM 1918 C C . ILE A 1 266 ? 0.757 -6.056 -14.225 1.00 98.75 266 ILE A C 1
ATOM 1920 O O . ILE A 1 266 ? 0.892 -4.847 -14.086 1.00 98.75 266 ILE A O 1
ATOM 1924 N N . GLY A 1 267 ? 1.785 -6.851 -14.531 1.00 98.62 267 GLY A N 1
ATOM 1925 C CA . GLY A 1 267 ? 3.155 -6.346 -14.643 1.00 98.62 267 GLY A CA 1
ATOM 1926 C C . GLY A 1 267 ? 3.331 -5.275 -15.730 1.00 98.62 267 GLY A C 1
ATOM 1927 O O . GLY A 1 267 ? 3.996 -4.255 -15.516 1.00 98.62 267 GLY A O 1
ATOM 1928 N N . ARG A 1 268 ? 2.656 -5.431 -16.878 1.00 98.62 268 ARG A N 1
ATOM 1929 C CA . ARG A 1 268 ? 2.598 -4.383 -17.912 1.00 98.62 268 ARG A CA 1
ATOM 1930 C C . ARG A 1 268 ? 1.917 -3.112 -17.411 1.00 98.62 268 ARG A C 1
ATOM 1932 O O . ARG A 1 268 ? 2.438 -2.025 -17.647 1.00 98.62 268 ARG A O 1
ATOM 1939 N N . ALA A 1 269 ? 0.782 -3.244 -16.724 1.00 98.62 269 ALA A N 1
ATOM 1940 C CA . ALA A 1 269 ? 0.045 -2.116 -16.165 1.00 98.62 269 ALA A CA 1
ATOM 1941 C C . ALA A 1 269 ? 0.894 -1.312 -15.172 1.00 98.62 269 ALA A C 1
ATOM 1943 O O . ALA A 1 269 ? 1.006 -0.094 -15.307 1.00 98.62 269 ALA A O 1
ATOM 1944 N N . THR A 1 270 ? 1.537 -1.989 -14.217 1.00 98.25 270 THR A N 1
ATOM 1945 C CA . THR A 1 270 ? 2.350 -1.312 -13.199 1.00 98.25 270 THR A CA 1
ATOM 1946 C C . THR A 1 270 ? 3.560 -0.627 -13.814 1.00 98.25 270 THR A C 1
ATOM 1948 O O . THR A 1 270 ? 3.866 0.510 -13.467 1.00 98.25 270 THR A O 1
ATOM 1951 N N . THR A 1 271 ? 4.200 -1.270 -14.795 1.00 98.44 271 THR A N 1
ATOM 1952 C CA . THR A 1 271 ? 5.346 -0.692 -15.506 1.00 98.44 271 THR A CA 1
ATOM 1953 C C . THR A 1 271 ? 4.945 0.558 -16.279 1.00 98.44 271 THR A C 1
ATOM 1955 O O . THR A 1 271 ? 5.641 1.569 -16.202 1.00 98.44 271 THR A O 1
ATOM 1958 N N . LEU A 1 272 ? 3.818 0.511 -16.996 1.00 97.75 272 LEU A N 1
ATOM 1959 C CA . LEU A 1 272 ? 3.298 1.662 -17.731 1.00 97.75 272 LEU A CA 1
ATOM 1960 C C . LEU A 1 272 ? 3.001 2.829 -16.781 1.00 97.75 272 LEU A C 1
ATOM 1962 O O . LEU A 1 272 ? 3.414 3.956 -17.052 1.00 97.75 272 LEU A O 1
ATOM 1966 N N . SER A 1 273 ? 2.379 2.552 -15.630 1.00 97.12 273 SER A N 1
ATOM 1967 C CA . SER A 1 273 ? 2.132 3.575 -14.612 1.00 97.12 273 SER A CA 1
ATOM 1968 C C . SER A 1 273 ? 3.417 4.134 -14.003 1.00 97.12 273 SER A C 1
ATOM 1970 O O . SER A 1 273 ? 3.513 5.346 -13.821 1.00 97.12 273 SER A O 1
ATOM 1972 N N . ALA A 1 274 ? 4.400 3.290 -13.680 1.00 96.25 274 ALA A N 1
ATOM 1973 C CA . ALA A 1 274 ? 5.666 3.725 -13.093 1.00 96.25 274 ALA A CA 1
ATOM 1974 C C . ALA A 1 274 ? 6.442 4.644 -14.047 1.00 96.25 274 ALA A C 1
ATOM 1976 O O . ALA A 1 274 ? 6.929 5.695 -13.634 1.00 96.25 274 ALA A O 1
ATOM 1977 N N . VAL A 1 275 ? 6.502 4.280 -15.332 1.00 95.44 275 VAL A N 1
ATOM 1978 C CA . VAL A 1 275 ? 7.150 5.088 -16.375 1.00 95.44 275 VAL A CA 1
ATOM 1979 C C . VAL A 1 275 ? 6.405 6.402 -16.594 1.00 95.44 275 VAL A C 1
ATOM 1981 O O . VAL A 1 275 ? 7.040 7.453 -16.636 1.00 95.44 275 VAL A O 1
ATOM 1984 N N . ALA A 1 276 ? 5.072 6.378 -16.676 1.00 93.19 276 ALA A N 1
ATOM 1985 C CA . ALA A 1 276 ? 4.283 7.601 -16.817 1.00 93.19 276 ALA A CA 1
ATOM 1986 C C . ALA A 1 276 ? 4.493 8.556 -15.628 1.00 93.19 276 ALA A C 1
ATOM 1988 O O . ALA A 1 276 ? 4.626 9.767 -15.819 1.00 93.19 276 ALA A O 1
ATOM 1989 N N . ASN A 1 277 ? 4.606 8.011 -14.411 1.00 92.25 277 ASN A N 1
ATOM 1990 C CA . ASN A 1 277 ? 4.814 8.791 -13.195 1.00 92.25 277 ASN A CA 1
ATOM 1991 C C . ASN A 1 277 ? 6.201 9.456 -13.113 1.00 92.25 277 ASN A C 1
ATOM 1993 O O . ASN A 1 277 ? 6.344 10.402 -12.342 1.00 92.25 277 ASN A O 1
ATOM 1997 N N . GLN A 1 278 ? 7.196 9.067 -13.924 1.00 91.44 278 GLN A N 1
ATOM 1998 C CA . GLN A 1 278 ? 8.488 9.779 -13.984 1.00 91.44 278 GLN A CA 1
ATOM 1999 C C . GLN A 1 278 ? 8.333 11.256 -14.371 1.00 91.44 278 GLN A C 1
ATOM 2001 O O . GLN A 1 278 ? 9.176 12.069 -14.005 1.00 91.44 278 GLN A O 1
ATOM 2006 N N . ARG A 1 279 ? 7.253 11.614 -15.084 1.00 88.44 279 ARG A N 1
ATOM 2007 C CA . ARG A 1 279 ? 6.930 13.007 -15.438 1.00 88.44 279 ARG A CA 1
ATOM 2008 C C . ARG A 1 279 ? 6.480 13.838 -14.235 1.00 88.44 279 ARG A C 1
ATOM 2010 O O . ARG A 1 279 ? 6.591 15.055 -14.274 1.00 88.44 279 ARG A O 1
ATOM 2017 N N . VAL A 1 280 ? 5.944 13.181 -13.206 1.00 86.75 280 VAL A N 1
ATOM 2018 C CA . VAL A 1 280 ? 5.397 13.807 -11.994 1.00 86.75 280 VAL A CA 1
ATOM 2019 C C . VAL A 1 280 ? 6.429 13.772 -10.873 1.00 86.75 280 VAL A C 1
ATOM 2021 O O . VAL A 1 280 ? 6.751 14.793 -10.280 1.00 86.75 280 VAL A O 1
ATOM 2024 N N . LEU A 1 281 ? 6.965 12.586 -10.589 1.00 86.88 281 LEU A N 1
ATOM 2025 C CA . LEU A 1 281 ? 7.998 12.386 -9.587 1.00 86.88 281 LEU A CA 1
ATOM 2026 C C . LEU A 1 281 ? 9.065 11.460 -10.155 1.00 86.88 281 LEU A C 1
ATOM 2028 O O . LEU A 1 281 ? 8.912 10.234 -10.147 1.00 86.88 281 LEU A O 1
ATOM 2032 N N . PHE A 1 282 ? 10.142 12.074 -10.633 1.00 88.56 282 PHE A N 1
ATOM 2033 C CA . PHE A 1 282 ? 11.288 11.369 -11.178 1.00 88.56 282 PHE A CA 1
ATOM 2034 C C . PHE A 1 282 ? 12.002 10.564 -10.088 1.00 88.56 282 PHE A C 1
ATOM 2036 O O . PHE A 1 282 ? 12.399 11.107 -9.057 1.00 88.56 282 PHE A O 1
ATOM 2043 N N . LYS A 1 283 ? 12.184 9.265 -10.333 1.00 89.31 283 LYS A N 1
ATOM 2044 C CA . LYS A 1 283 ? 12.994 8.362 -9.513 1.00 89.31 283 LYS A CA 1
ATOM 2045 C C . LYS A 1 283 ? 14.241 7.951 -10.299 1.00 89.31 283 LYS A C 1
ATOM 2047 O O . LYS A 1 283 ? 14.087 7.259 -11.311 1.00 89.31 283 LYS A O 1
ATOM 2052 N N . PRO A 1 284 ? 15.449 8.366 -9.874 1.00 89.75 284 PRO A N 1
ATOM 2053 C CA . PRO A 1 284 ? 16.690 8.096 -10.604 1.00 89.75 284 PRO A CA 1
ATOM 2054 C C . PRO A 1 284 ? 16.968 6.608 -10.832 1.00 89.75 284 PRO A C 1
ATOM 2056 O O . PRO A 1 284 ? 17.461 6.215 -11.886 1.00 89.75 284 PRO A O 1
ATOM 2059 N N . GLU A 1 285 ? 16.625 5.764 -9.863 1.00 93.12 285 GLU A N 1
ATOM 2060 C CA . GLU A 1 285 ? 16.948 4.338 -9.871 1.00 93.12 285 GLU A CA 1
ATOM 2061 C C . GLU A 1 285 ? 15.994 3.512 -10.739 1.00 93.12 285 GLU A C 1
ATOM 2063 O O . GLU A 1 285 ? 16.296 2.356 -11.042 1.00 93.12 285 GLU A O 1
ATOM 2068 N N . LEU A 1 286 ? 14.855 4.078 -11.163 1.00 95.12 286 LEU A N 1
ATOM 2069 C CA . LEU A 1 286 ? 13.797 3.323 -11.834 1.00 95.12 286 LEU A CA 1
ATOM 2070 C C . LEU A 1 286 ? 14.303 2.614 -13.094 1.00 95.12 286 LEU A C 1
ATOM 2072 O O . LEU A 1 286 ? 14.033 1.428 -13.269 1.00 95.12 286 LEU A O 1
ATOM 2076 N N . ASP A 1 287 ? 15.040 3.304 -13.964 1.00 96.50 287 ASP A N 1
ATOM 2077 C CA . ASP A 1 287 ? 15.485 2.714 -15.231 1.00 96.50 287 ASP A CA 1
ATOM 2078 C C . ASP A 1 287 ? 16.518 1.602 -15.023 1.00 96.50 287 ASP A C 1
ATOM 2080 O O . ASP A 1 287 ? 16.424 0.545 -15.649 1.00 96.50 287 ASP A O 1
ATOM 2084 N N . ALA A 1 288 ? 17.445 1.780 -14.080 1.00 96.88 288 ALA A N 1
ATOM 2085 C CA . ALA A 1 288 ? 18.426 0.753 -13.747 1.00 96.88 288 ALA A CA 1
ATOM 2086 C C . ALA A 1 288 ? 17.776 -0.476 -13.083 1.00 96.88 288 ALA A C 1
ATOM 2088 O O . ALA A 1 288 ? 18.133 -1.615 -13.390 1.00 96.88 288 ALA A O 1
ATOM 2089 N N . VAL A 1 289 ? 16.786 -0.269 -12.206 1.00 97.94 289 VAL A N 1
ATOM 2090 C CA . VAL A 1 289 ? 16.016 -1.360 -11.586 1.00 97.94 289 VAL A CA 1
ATOM 2091 C C . VAL A 1 289 ? 15.152 -2.086 -12.617 1.00 97.94 289 VAL A C 1
ATOM 2093 O O . VAL A 1 289 ? 15.052 -3.310 -12.570 1.00 97.94 289 VAL A O 1
ATOM 2096 N N . ARG A 1 290 ? 14.559 -1.370 -13.579 1.00 98.00 290 ARG A N 1
ATOM 2097 C CA . ARG A 1 290 ? 13.803 -1.970 -14.692 1.00 98.00 290 ARG A CA 1
ATOM 2098 C C . ARG A 1 290 ? 14.675 -2.867 -15.554 1.00 98.00 290 ARG A C 1
ATOM 2100 O O . ARG A 1 290 ? 14.235 -3.954 -15.921 1.00 98.00 290 ARG A O 1
ATOM 2107 N N . GLU A 1 291 ? 15.894 -2.430 -15.852 1.00 98.19 291 GLU A N 1
ATOM 2108 C CA . GLU A 1 291 ? 16.843 -3.226 -16.623 1.00 98.19 291 GLU A CA 1
ATOM 2109 C C . GLU A 1 291 ? 17.236 -4.506 -15.876 1.00 98.19 291 GLU A C 1
ATOM 2111 O O . GLU A 1 291 ? 17.129 -5.599 -16.432 1.00 98.19 291 GLU A O 1
ATOM 2116 N N . LEU A 1 292 ? 17.542 -4.401 -14.577 1.00 98.19 292 LEU A N 1
ATOM 2117 C CA . LEU A 1 292 ? 17.736 -5.572 -13.719 1.00 98.19 292 LEU A CA 1
ATOM 2118 C C . LEU A 1 292 ? 16.506 -6.499 -13.731 1.00 98.19 292 LEU A C 1
ATOM 2120 O O . LEU A 1 292 ? 16.632 -7.719 -13.833 1.00 98.19 292 LEU A O 1
ATOM 2124 N N . GLY A 1 293 ? 15.303 -5.934 -13.629 1.00 98.25 293 GLY A N 1
ATOM 2125 C CA . GLY A 1 293 ? 14.058 -6.691 -13.699 1.00 98.25 293 GLY A CA 1
ATOM 2126 C C . GLY A 1 293 ? 13.933 -7.472 -15.006 1.00 98.25 293 GLY A C 1
ATOM 2127 O O . GLY A 1 293 ? 13.592 -8.652 -14.982 1.00 98.25 293 GLY A O 1
ATOM 2128 N N . ARG A 1 294 ? 14.270 -6.847 -16.137 1.00 97.81 294 ARG A N 1
ATOM 2129 C CA . ARG A 1 294 ? 14.260 -7.477 -17.463 1.00 97.81 294 ARG A CA 1
ATOM 2130 C C . ARG A 1 294 ? 15.249 -8.639 -17.553 1.00 97.81 294 ARG A C 1
ATOM 2132 O O . ARG A 1 294 ? 14.879 -9.691 -18.068 1.00 97.81 294 ARG A O 1
ATOM 2139 N N . GLU A 1 295 ? 16.463 -8.478 -17.026 1.00 98.00 295 GLU A N 1
ATOM 2140 C CA . GLU A 1 295 ? 17.467 -9.553 -16.947 1.00 98.00 295 GLU A CA 1
ATOM 2141 C C . GLU A 1 295 ? 16.972 -10.755 -16.129 1.00 98.00 295 GLU A C 1
ATOM 2143 O O . GLU A 1 295 ? 17.284 -11.902 -16.446 1.00 98.00 295 GLU A O 1
ATOM 2148 N N . LEU A 1 296 ? 16.190 -10.497 -15.078 1.00 97.88 296 LEU A N 1
ATOM 2149 C CA . LEU A 1 296 ? 15.702 -11.511 -14.142 1.00 97.88 296 LEU A CA 1
ATOM 2150 C C . LEU A 1 296 ? 14.313 -12.072 -14.477 1.00 97.88 296 LEU A C 1
ATOM 2152 O O . LEU A 1 296 ? 13.814 -12.919 -13.735 1.00 97.88 296 LEU A O 1
ATOM 2156 N N . GLY A 1 297 ? 13.684 -11.615 -15.563 1.00 97.81 297 GLY A N 1
ATOM 2157 C CA . GLY A 1 297 ? 12.343 -12.052 -15.956 1.00 97.81 297 GLY A CA 1
ATOM 2158 C C . GLY A 1 297 ? 11.224 -11.524 -15.053 1.00 97.81 297 GLY A C 1
ATOM 2159 O O . GLY A 1 297 ? 10.234 -12.218 -14.836 1.00 97.81 297 GLY A O 1
ATOM 2160 N N . ALA A 1 298 ? 11.370 -10.317 -14.502 1.00 98.50 298 ALA A N 1
ATOM 2161 C CA . ALA A 1 298 ? 10.299 -9.651 -13.769 1.00 98.50 298 ALA A CA 1
ATOM 2162 C C . ALA A 1 298 ? 9.079 -9.413 -14.676 1.00 98.50 298 ALA A C 1
ATOM 2164 O O . ALA A 1 298 ? 9.207 -9.022 -15.837 1.00 98.50 298 ALA A O 1
ATOM 2165 N N . LEU A 1 299 ? 7.884 -9.588 -14.113 1.00 98.62 299 LEU A N 1
ATOM 2166 C CA . LEU A 1 299 ? 6.607 -9.286 -14.761 1.00 98.62 299 LEU A CA 1
ATOM 2167 C C . LEU A 1 299 ? 6.471 -7.786 -15.055 1.00 98.62 299 LEU A C 1
ATOM 2169 O O . LEU A 1 299 ? 5.857 -7.387 -16.044 1.00 98.62 299 LEU A O 1
ATOM 2173 N N . GLY A 1 300 ? 7.008 -6.957 -14.159 1.00 98.44 300 GLY A N 1
ATOM 2174 C CA . GLY A 1 300 ? 6.937 -5.507 -14.228 1.00 98.44 300 GLY A CA 1
ATOM 2175 C C . GLY A 1 300 ? 7.574 -4.826 -13.023 1.00 98.44 300 GLY A C 1
ATOM 2176 O O . GLY A 1 300 ? 8.160 -5.479 -12.158 1.00 98.44 300 GLY A O 1
ATOM 2177 N N . VAL A 1 301 ? 7.432 -3.503 -12.970 1.00 98.50 301 VAL A N 1
ATOM 2178 C CA . VAL A 1 301 ? 7.924 -2.652 -11.879 1.00 98.50 301 VAL A CA 1
ATOM 2179 C C . VAL A 1 301 ? 6.792 -1.794 -11.313 1.00 98.50 301 VAL A C 1
ATOM 2181 O O . VAL A 1 301 ? 5.858 -1.461 -12.043 1.00 98.50 301 VAL A O 1
ATOM 2184 N N . ASN A 1 302 ? 6.867 -1.424 -10.039 1.00 97.38 302 ASN A N 1
ATOM 2185 C CA . ASN A 1 302 ? 6.029 -0.401 -9.417 1.00 97.38 302 ASN A CA 1
ATOM 2186 C C . ASN A 1 302 ? 6.891 0.590 -8.612 1.00 97.38 302 ASN A C 1
ATOM 2188 O O . ASN A 1 302 ? 8.075 0.343 -8.372 1.00 97.38 302 ASN A O 1
ATOM 2192 N N . VAL A 1 303 ? 6.317 1.728 -8.215 1.00 94.12 303 VAL A N 1
ATOM 2193 C CA . VAL A 1 303 ? 7.048 2.791 -7.505 1.00 94.12 303 VAL A CA 1
ATOM 2194 C C . VAL A 1 303 ? 6.241 3.376 -6.350 1.00 94.12 303 VAL A C 1
ATOM 2196 O O . VAL A 1 303 ? 5.013 3.418 -6.393 1.00 94.12 303 VAL A O 1
ATOM 2199 N N . GLY A 1 304 ? 6.937 3.865 -5.323 1.00 88.69 304 GLY A N 1
ATOM 2200 C CA . GLY A 1 304 ? 6.341 4.617 -4.216 1.00 88.69 304 GLY A CA 1
ATOM 2201 C C . GLY A 1 304 ? 5.693 5.937 -4.650 1.00 88.69 304 GLY A C 1
ATOM 2202 O O . GLY A 1 304 ? 6.247 6.638 -5.501 1.00 88.69 304 GLY A O 1
ATOM 2203 N N . HIS A 1 305 ? 4.575 6.318 -4.019 1.00 79.12 305 HIS A N 1
ATOM 2204 C CA . HIS A 1 305 ? 3.924 7.618 -4.239 1.00 79.12 305 HIS A CA 1
ATOM 2205 C C . HIS A 1 305 ? 4.834 8.794 -3.852 1.00 79.12 305 HIS A C 1
ATOM 2207 O O . HIS A 1 305 ? 5.181 9.613 -4.697 1.00 79.12 305 HIS A O 1
ATOM 2213 N N . SER A 1 306 ? 5.263 8.833 -2.587 1.00 70.75 306 SER A N 1
ATOM 2214 C CA . SER A 1 306 ? 6.076 9.902 -1.984 1.00 70.75 306 SER A CA 1
ATOM 2215 C C . SER A 1 306 ? 7.369 9.369 -1.348 1.00 70.75 306 SER A C 1
ATOM 2217 O O . SER A 1 306 ? 7.901 9.962 -0.415 1.00 70.75 306 SER A O 1
ATOM 2219 N N . GLY A 1 307 ? 7.846 8.207 -1.798 1.00 76.62 307 GLY A N 1
ATOM 2220 C CA . GLY A 1 307 ? 9.038 7.540 -1.270 1.00 76.62 307 GLY A CA 1
ATOM 2221 C C . GLY A 1 307 ? 9.966 7.048 -2.376 1.00 76.62 307 GLY A C 1
ATOM 2222 O O . GLY A 1 307 ? 9.648 7.144 -3.560 1.00 76.62 307 GLY A O 1
ATOM 2223 N N . THR A 1 308 ? 11.100 6.491 -1.970 1.00 83.81 308 THR A N 1
ATOM 2224 C CA . THR A 1 308 ? 12.181 5.991 -2.837 1.00 83.81 308 THR A CA 1
ATOM 2225 C C . THR A 1 308 ? 12.030 4.512 -3.195 1.00 83.81 308 THR A C 1
ATOM 2227 O O . THR A 1 308 ? 12.879 3.944 -3.877 1.00 83.81 308 THR A O 1
ATOM 2230 N N . ILE A 1 309 ? 10.938 3.880 -2.756 1.00 90.31 309 ILE A N 1
ATOM 2231 C CA . ILE A 1 309 ? 10.669 2.470 -3.028 1.00 90.31 309 ILE A CA 1
ATOM 2232 C C . ILE A 1 309 ? 10.465 2.234 -4.527 1.00 90.31 309 ILE A C 1
ATOM 2234 O O . ILE A 1 309 ? 9.659 2.912 -5.177 1.00 90.31 309 ILE A O 1
ATOM 2238 N N . VAL A 1 310 ? 11.130 1.197 -5.031 1.00 95.38 310 VAL A N 1
ATOM 2239 C CA . VAL A 1 310 ? 10.884 0.580 -6.336 1.00 95.38 310 VAL A CA 1
ATOM 2240 C C . VAL A 1 310 ? 10.678 -0.919 -6.119 1.00 95.38 310 VAL A C 1
ATOM 2242 O O . VAL A 1 310 ? 11.500 -1.574 -5.479 1.00 95.38 310 VAL A O 1
ATOM 2245 N N . GLY A 1 311 ? 9.580 -1.478 -6.622 1.00 97.19 311 GLY A N 1
ATOM 2246 C CA . GLY A 1 311 ? 9.290 -2.906 -6.502 1.00 97.19 311 GLY A CA 1
ATOM 2247 C C . GLY A 1 311 ? 9.371 -3.616 -7.846 1.00 97.19 311 GLY A C 1
ATOM 2248 O O . GLY A 1 311 ? 8.832 -3.136 -8.838 1.00 97.19 311 GLY A O 1
ATOM 2249 N N . LEU A 1 312 ? 10.027 -4.775 -7.883 1.00 98.69 312 LEU A N 1
ATOM 2250 C CA . LEU A 1 312 ? 10.000 -5.691 -9.028 1.00 98.69 312 LEU A CA 1
ATOM 2251 C C . LEU A 1 312 ? 9.009 -6.821 -8.764 1.00 98.69 312 LEU A C 1
ATOM 2253 O O . LEU A 1 312 ? 9.085 -7.458 -7.716 1.00 98.69 312 LEU A O 1
ATOM 2257 N N . LEU A 1 313 ? 8.107 -7.072 -9.711 1.00 98.75 313 LEU A N 1
ATOM 2258 C CA . LEU A 1 313 ? 7.035 -8.060 -9.591 1.00 98.75 313 LEU A CA 1
ATOM 2259 C C . LEU A 1 313 ? 7.444 -9.386 -10.241 1.00 98.75 313 LEU A C 1
ATOM 2261 O O . LEU A 1 313 ? 7.960 -9.401 -11.356 1.00 98.75 313 LEU A O 1
ATOM 2265 N N . PHE A 1 314 ? 7.137 -10.498 -9.582 1.00 98.69 314 PHE A N 1
ATOM 2266 C CA . PHE A 1 314 ? 7.414 -11.864 -10.025 1.00 98.69 314 PHE A CA 1
ATOM 2267 C C . PHE A 1 314 ? 6.208 -12.772 -9.772 1.00 98.69 314 PHE A C 1
ATOM 2269 O O . PHE A 1 314 ? 5.392 -12.509 -8.892 1.00 98.69 314 PHE A O 1
ATOM 2276 N N . ASP A 1 315 ? 6.113 -13.868 -10.515 1.00 97.31 315 ASP A N 1
ATOM 2277 C CA . ASP A 1 315 ? 5.111 -14.924 -10.327 1.00 97.31 315 ASP A CA 1
ATOM 2278 C C . ASP A 1 315 ? 5.556 -16.007 -9.323 1.00 97.31 315 ASP A C 1
ATOM 2280 O O . ASP A 1 315 ? 4.763 -16.871 -8.952 1.00 97.31 315 ASP A O 1
ATOM 2284 N N . HIS A 1 316 ? 6.802 -15.939 -8.834 1.00 97.25 316 HIS A N 1
ATOM 2285 C CA . HIS A 1 316 ? 7.367 -16.894 -7.879 1.00 97.25 316 HIS A CA 1
ATOM 2286 C C . HIS A 1 316 ? 8.180 -16.208 -6.758 1.00 97.25 316 HIS A C 1
ATOM 2288 O O . HIS A 1 316 ? 9.000 -15.328 -7.049 1.00 97.25 316 HIS A O 1
ATOM 2294 N N . PRO A 1 317 ? 8.053 -16.631 -5.481 1.00 96.94 317 PRO A N 1
ATOM 2295 C CA . PRO A 1 317 ? 8.757 -16.006 -4.351 1.00 96.94 317 PRO A CA 1
ATOM 2296 C C . PRO A 1 317 ? 10.285 -16.127 -4.447 1.00 96.94 317 PRO A C 1
ATOM 2298 O O . PRO A 1 317 ? 11.016 -15.189 -4.117 1.00 96.94 317 PRO A O 1
ATOM 2301 N N . ASP A 1 318 ? 10.791 -17.252 -4.957 1.00 97.62 318 ASP A N 1
ATOM 2302 C CA . ASP A 1 318 ? 12.236 -17.440 -5.140 1.00 97.62 318 ASP A CA 1
ATOM 2303 C C . ASP A 1 318 ? 12.831 -16.455 -6.152 1.00 97.62 318 ASP A C 1
ATOM 2305 O O . ASP A 1 318 ? 13.985 -16.052 -6.010 1.00 97.62 318 ASP A O 1
ATOM 2309 N N . ALA A 1 319 ? 12.062 -16.045 -7.167 1.00 97.75 319 ALA A N 1
ATOM 2310 C CA . ALA A 1 319 ? 12.520 -15.057 -8.138 1.00 97.75 319 ALA A CA 1
ATOM 2311 C C . ALA A 1 319 ? 12.671 -13.675 -7.484 1.00 97.75 319 ALA A C 1
ATOM 2313 O O . ALA A 1 319 ? 13.715 -13.043 -7.648 1.00 97.75 319 ALA A O 1
ATOM 2314 N N . ALA A 1 320 ? 11.713 -13.272 -6.641 1.00 97.62 320 ALA A N 1
ATOM 2315 C CA . ALA A 1 320 ? 11.827 -12.059 -5.830 1.00 97.62 320 ALA A CA 1
ATOM 2316 C C . ALA A 1 320 ? 13.041 -12.115 -4.882 1.00 97.62 320 ALA A C 1
ATOM 2318 O O . ALA A 1 320 ? 13.814 -11.161 -4.789 1.00 97.62 320 ALA A O 1
ATOM 2319 N N . THR A 1 321 ? 13.278 -13.257 -4.232 1.00 97.75 321 THR A N 1
ATOM 2320 C CA . THR A 1 321 ? 14.447 -13.450 -3.355 1.00 97.75 321 THR A CA 1
ATOM 2321 C C . THR A 1 321 ? 15.770 -13.340 -4.122 1.00 97.75 321 THR A C 1
ATOM 2323 O O . THR A 1 321 ? 16.688 -12.643 -3.681 1.00 97.75 321 THR A O 1
ATOM 2326 N N . ARG A 1 322 ? 15.877 -13.967 -5.302 1.00 97.56 322 ARG A N 1
ATOM 2327 C CA . ARG A 1 322 ? 17.060 -13.839 -6.174 1.00 97.56 322 ARG A CA 1
ATOM 2328 C C . ARG A 1 322 ? 17.272 -12.401 -6.639 1.00 97.56 322 ARG A C 1
ATOM 2330 O O . ARG A 1 322 ? 18.410 -11.931 -6.649 1.00 97.56 322 ARG A O 1
ATOM 2337 N N . ALA A 1 323 ? 16.195 -11.692 -6.971 1.00 98.12 323 ALA A N 1
ATOM 2338 C CA . ALA A 1 323 ? 16.265 -10.293 -7.371 1.00 98.12 323 ALA A CA 1
ATOM 2339 C C . ALA A 1 323 ? 16.819 -9.398 -6.262 1.00 98.12 323 ALA A C 1
ATOM 2341 O O . ALA A 1 323 ? 17.644 -8.536 -6.544 1.00 98.12 323 ALA A O 1
ATOM 2342 N N . ILE A 1 324 ? 16.471 -9.652 -4.998 1.00 98.19 324 ILE A N 1
ATOM 2343 C CA . ILE A 1 324 ? 17.046 -8.933 -3.850 1.00 98.19 324 ILE A CA 1
ATOM 2344 C C . ILE A 1 324 ? 18.553 -9.163 -3.746 1.00 98.19 324 ILE A C 1
ATOM 2346 O O . ILE A 1 324 ? 19.306 -8.208 -3.556 1.00 98.19 324 ILE A O 1
ATOM 2350 N N . ALA A 1 325 ? 19.009 -10.412 -3.875 1.00 97.56 325 ALA A N 1
ATOM 2351 C CA . ALA A 1 325 ? 20.436 -10.722 -3.825 1.00 97.56 325 ALA A CA 1
ATOM 2352 C C . ALA A 1 325 ? 21.202 -10.012 -4.954 1.00 97.56 325 ALA A C 1
ATOM 2354 O O . ALA A 1 325 ? 22.245 -9.402 -4.715 1.00 97.56 325 ALA A O 1
ATOM 2355 N N . ARG A 1 326 ? 20.648 -10.025 -6.173 1.00 98.06 326 ARG A N 1
ATOM 2356 C CA . ARG A 1 326 ? 21.243 -9.353 -7.332 1.00 98.06 326 ARG A CA 1
ATOM 2357 C C . ARG A 1 326 ? 21.225 -7.828 -7.194 1.00 98.06 326 ARG A C 1
ATOM 2359 O O . ARG A 1 326 ? 22.233 -7.197 -7.498 1.00 98.06 326 ARG A O 1
ATOM 2366 N N . ALA A 1 327 ? 20.137 -7.253 -6.681 1.00 97.75 327 ALA A N 1
ATOM 2367 C CA . ALA A 1 327 ? 20.012 -5.823 -6.416 1.00 97.75 327 ALA A CA 1
ATOM 2368 C C . ALA A 1 327 ? 21.036 -5.347 -5.377 1.00 97.75 327 ALA A C 1
ATOM 2370 O O . ALA A 1 327 ? 21.710 -4.351 -5.611 1.00 97.75 327 ALA A O 1
ATOM 2371 N N . ARG A 1 328 ? 21.232 -6.091 -4.279 1.00 97.38 328 ARG A N 1
ATOM 2372 C CA . ARG A 1 328 ? 22.262 -5.783 -3.266 1.00 97.38 328 ARG A CA 1
ATOM 2373 C C . ARG A 1 328 ? 23.678 -5.780 -3.840 1.00 97.38 328 ARG A C 1
ATOM 2375 O O . ARG A 1 328 ? 24.507 -4.995 -3.402 1.00 97.38 328 ARG A O 1
ATOM 2382 N N . ALA A 1 329 ? 23.957 -6.652 -4.808 1.00 96.56 329 ALA A N 1
ATOM 2383 C CA . ALA A 1 329 ? 25.253 -6.687 -5.480 1.00 96.56 329 ALA A CA 1
ATOM 2384 C C . ALA A 1 329 ? 25.424 -5.553 -6.508 1.00 96.56 329 ALA A C 1
ATOM 2386 O O . ALA A 1 329 ? 26.540 -5.095 -6.732 1.00 96.56 329 ALA A O 1
ATOM 2387 N N . GLN A 1 330 ? 24.337 -5.122 -7.155 1.00 96.69 330 GLN A N 1
ATOM 2388 C CA . GLN A 1 330 ? 24.368 -4.149 -8.251 1.00 96.69 330 GLN A CA 1
ATOM 2389 C C . GLN A 1 330 ? 24.227 -2.696 -7.799 1.00 96.69 330 GLN A C 1
ATOM 2391 O O . GLN A 1 330 ? 24.747 -1.806 -8.468 1.00 96.69 330 GLN A O 1
ATOM 2396 N N . PHE A 1 331 ? 23.525 -2.449 -6.695 1.00 96.00 331 PHE A N 1
ATOM 2397 C CA . PHE A 1 331 ? 23.216 -1.111 -6.208 1.00 96.00 331 PHE A CA 1
ATOM 2398 C C . PHE A 1 331 ? 23.860 -0.879 -4.836 1.00 96.00 331 PHE A C 1
ATOM 2400 O O . PHE A 1 331 ? 23.241 -1.176 -3.813 1.00 96.00 331 PHE A O 1
ATOM 2407 N N . PRO A 1 332 ? 25.082 -0.315 -4.781 1.00 93.00 332 PRO A N 1
ATOM 2408 C CA . PRO A 1 332 ? 25.761 -0.024 -3.518 1.00 93.00 332 PRO A CA 1
ATOM 2409 C C . PRO A 1 332 ? 24.992 0.937 -2.602 1.00 93.00 332 PRO A C 1
ATOM 2411 O O . PRO A 1 332 ? 25.204 0.926 -1.395 1.00 93.00 332 PRO A O 1
ATOM 2414 N N . SER A 1 333 ? 24.114 1.771 -3.169 1.00 91.81 333 SER A N 1
ATOM 2415 C CA . SER A 1 333 ? 23.281 2.719 -2.427 1.00 91.81 333 SER A CA 1
ATOM 2416 C C . SER A 1 333 ? 22.053 2.085 -1.771 1.00 91.81 333 SER A C 1
ATOM 2418 O O . SER A 1 333 ? 21.418 2.747 -0.963 1.00 91.81 333 SER A O 1
ATOM 2420 N N . LEU A 1 334 ? 21.693 0.840 -2.096 1.00 94.81 334 LEU A N 1
ATOM 2421 C CA . LEU A 1 334 ? 20.471 0.195 -1.611 1.00 94.81 334 LEU A CA 1
ATOM 2422 C C . LEU A 1 334 ? 20.452 0.109 -0.072 1.00 94.81 334 LEU A C 1
ATOM 2424 O O . LEU A 1 334 ? 21.219 -0.652 0.517 1.00 94.81 334 LEU A O 1
ATOM 2428 N N . GLU A 1 335 ? 19.550 0.849 0.580 1.00 92.69 335 GLU A N 1
ATOM 2429 C CA . GLU A 1 335 ? 19.470 0.904 2.048 1.00 92.69 335 GLU A CA 1
ATOM 2430 C C . GLU A 1 335 ? 18.816 -0.352 2.617 1.00 92.69 335 GLU A C 1
ATOM 2432 O O . GLU A 1 335 ? 19.265 -0.923 3.614 1.00 92.69 335 GLU A O 1
ATOM 2437 N N . SER A 1 336 ? 17.724 -0.795 1.991 1.00 92.56 336 SER A N 1
ATOM 2438 C CA . SER A 1 336 ? 17.048 -2.018 2.395 1.00 92.56 336 SER A CA 1
ATOM 2439 C C . SER A 1 336 ? 16.393 -2.722 1.215 1.00 92.56 336 SER A C 1
ATOM 2441 O O . SER A 1 336 ? 16.030 -2.117 0.210 1.00 92.56 336 SER A O 1
ATOM 2443 N N . ALA A 1 337 ? 16.245 -4.038 1.338 1.00 95.06 337 ALA A N 1
ATOM 2444 C CA . ALA A 1 337 ? 15.502 -4.830 0.373 1.00 95.06 337 ALA A CA 1
ATOM 2445 C C . ALA A 1 337 ? 14.831 -6.017 1.051 1.00 95.06 337 ALA A C 1
ATOM 2447 O O . ALA A 1 337 ? 15.447 -6.671 1.904 1.00 95.06 337 ALA A O 1
ATOM 2448 N N . ARG A 1 338 ? 13.577 -6.277 0.675 1.00 94.44 338 ARG A N 1
ATOM 2449 C CA . ARG A 1 338 ? 12.723 -7.302 1.290 1.00 94.44 338 ARG A CA 1
ATOM 2450 C C . ARG A 1 338 ? 11.799 -7.952 0.268 1.00 94.44 338 ARG A C 1
ATOM 2452 O O . ARG A 1 338 ? 11.320 -7.285 -0.647 1.00 94.44 338 ARG A O 1
ATOM 2459 N N . ALA A 1 339 ? 11.558 -9.247 0.443 1.00 96.50 339 ALA A N 1
ATOM 2460 C CA . ALA A 1 339 ? 10.579 -9.977 -0.349 1.00 96.50 339 ALA A CA 1
ATOM 2461 C C . ALA A 1 339 ? 9.202 -9.799 0.291 1.00 96.50 339 ALA A C 1
ATOM 2463 O O . ALA A 1 339 ? 9.091 -9.820 1.517 1.00 96.50 339 ALA A O 1
ATOM 2464 N N . GLN A 1 340 ? 8.174 -9.607 -0.528 1.00 96.56 340 GLN A N 1
ATOM 2465 C CA . GLN A 1 340 ? 6.789 -9.483 -0.079 1.00 96.56 340 GLN A CA 1
ATOM 2466 C C . GLN A 1 340 ? 5.848 -10.224 -1.021 1.00 96.56 340 GLN A C 1
ATOM 2468 O O . GLN A 1 340 ? 6.158 -10.394 -2.196 1.00 96.56 340 GLN A O 1
ATOM 2473 N N . ALA A 1 341 ? 4.688 -10.642 -0.524 1.00 97.88 341 ALA A N 1
ATOM 2474 C CA . ALA A 1 341 ? 3.588 -11.085 -1.374 1.00 97.88 341 ALA A CA 1
ATOM 2475 C C . ALA A 1 341 ? 2.599 -9.931 -1.571 1.00 97.88 341 ALA A C 1
ATOM 2477 O O . ALA A 1 341 ? 2.284 -9.226 -0.611 1.00 97.88 341 ALA A O 1
ATOM 2478 N N . LEU A 1 342 ? 2.109 -9.754 -2.800 1.00 98.38 342 LEU A N 1
ATOM 2479 C CA . LEU A 1 342 ? 0.960 -8.902 -3.088 1.00 98.38 342 LEU A CA 1
ATOM 2480 C C . LEU A 1 342 ? -0.279 -9.553 -2.470 1.00 98.38 342 LEU A C 1
ATOM 2482 O O . LEU A 1 342 ? -0.589 -10.709 -2.761 1.00 98.38 342 LEU A O 1
ATOM 2486 N N . VAL A 1 343 ? -0.998 -8.811 -1.639 1.00 97.94 343 VAL A N 1
ATOM 2487 C CA . VAL A 1 343 ? -2.247 -9.268 -1.016 1.00 97.94 343 VAL A CA 1
ATOM 2488 C C . VAL A 1 343 ? -3.393 -8.359 -1.421 1.00 97.94 343 VAL A C 1
ATOM 2490 O O . VAL A 1 343 ? -3.182 -7.283 -1.965 1.00 97.94 343 VAL A O 1
ATOM 2493 N N . GLY A 1 344 ? -4.632 -8.774 -1.174 1.00 97.56 344 GLY A N 1
ATOM 2494 C CA . GLY A 1 344 ? -5.753 -7.842 -1.216 1.00 97.56 344 GLY A CA 1
ATOM 2495 C C . GLY A 1 344 ? -5.719 -6.885 -0.026 1.00 97.56 344 GLY A C 1
ATOM 2496 O O . GLY A 1 344 ? -5.385 -7.290 1.090 1.00 97.56 344 GLY A O 1
ATOM 2497 N N . GLY A 1 345 ? -6.133 -5.640 -0.256 1.00 97.31 345 GLY A N 1
ATOM 2498 C CA . GLY A 1 345 ? -6.452 -4.700 0.808 1.00 97.31 345 GLY A CA 1
ATOM 2499 C C . GLY A 1 345 ? -7.632 -5.167 1.664 1.00 97.31 345 GLY A C 1
ATOM 2500 O O . GLY A 1 345 ? -8.291 -6.180 1.382 1.00 97.31 345 GLY A O 1
ATOM 2501 N N . GLY A 1 346 ? -7.919 -4.402 2.709 1.00 97.00 346 GLY A N 1
ATOM 2502 C CA . GLY A 1 346 ? -9.047 -4.629 3.599 1.00 97.00 346 GLY A CA 1
ATOM 2503 C C . GLY A 1 346 ? -8.671 -4.560 5.070 1.00 97.00 346 GLY A C 1
ATOM 2504 O O . GLY A 1 346 ? -7.548 -4.852 5.479 1.00 97.00 346 GLY A O 1
ATOM 2505 N N . VAL A 1 347 ? -9.666 -4.227 5.881 1.00 96.69 347 VAL A N 1
ATOM 2506 C CA . VAL A 1 347 ? -9.566 -4.220 7.338 1.00 96.69 347 VAL A CA 1
ATOM 2507 C C . VAL A 1 347 ? -9.951 -5.592 7.897 1.00 96.69 347 VAL A C 1
ATOM 2509 O O . VAL A 1 347 ? -11.006 -6.131 7.564 1.00 96.69 347 VAL A O 1
ATOM 2512 N N . ARG A 1 348 ? -9.117 -6.157 8.777 1.00 95.75 348 ARG A N 1
ATOM 2513 C CA . ARG A 1 348 ? -9.348 -7.454 9.432 1.00 95.75 348 ARG A CA 1
ATOM 2514 C C . ARG A 1 348 ? -9.587 -7.253 10.921 1.00 95.75 348 ARG A C 1
ATOM 2516 O O . ARG A 1 348 ? -8.672 -6.893 11.652 1.00 95.75 348 ARG A O 1
ATOM 2523 N N . LEU A 1 349 ? -10.817 -7.484 11.367 1.00 91.69 349 LEU A N 1
ATOM 2524 C CA . LEU A 1 349 ? -11.202 -7.349 12.769 1.00 91.69 349 LEU A CA 1
ATOM 2525 C C . LEU A 1 349 ? -10.964 -8.662 13.528 1.00 91.69 349 LEU A C 1
ATOM 2527 O O . LEU A 1 349 ? -11.541 -9.692 13.188 1.00 91.69 349 LEU A O 1
ATOM 2531 N N . HIS A 1 350 ? -10.201 -8.594 14.614 1.00 86.38 350 HIS A N 1
ATOM 2532 C CA . HIS A 1 350 ? -9.991 -9.673 15.573 1.00 86.38 350 HIS A CA 1
ATOM 2533 C C . HIS A 1 350 ? -10.619 -9.276 16.909 1.00 86.38 350 HIS A C 1
ATOM 2535 O O . HIS A 1 350 ? -10.166 -8.355 17.593 1.00 86.38 350 HIS A O 1
ATOM 2541 N N . ARG A 1 351 ? -11.694 -9.962 17.304 1.00 65.81 351 ARG A N 1
ATOM 2542 C CA . ARG A 1 351 ? -12.249 -9.799 18.653 1.00 65.81 351 ARG A CA 1
ATOM 2543 C C . ARG A 1 351 ? -11.391 -10.617 19.611 1.00 65.81 351 ARG A C 1
ATOM 2545 O O . ARG A 1 351 ? -11.348 -11.839 19.484 1.00 65.81 351 ARG A O 1
ATOM 2552 N N . GLY A 1 352 ? -10.718 -9.960 20.556 1.00 55.91 352 GLY A N 1
ATOM 2553 C CA . GLY A 1 352 ? -10.010 -10.663 21.621 1.00 55.91 352 GLY A CA 1
ATOM 2554 C C . GLY A 1 352 ? -10.983 -11.583 22.361 1.00 55.91 352 GLY A C 1
ATOM 2555 O O . GLY A 1 352 ? -12.014 -11.126 22.857 1.00 55.91 352 GLY A O 1
ATOM 2556 N N . ARG A 1 353 ? -10.691 -12.888 22.423 1.00 40.22 353 ARG A N 1
ATOM 2557 C CA . ARG A 1 353 ? -11.335 -13.751 23.417 1.00 40.22 353 ARG A CA 1
ATOM 2558 C C . ARG A 1 353 ? -10.825 -13.282 24.773 1.00 40.22 353 ARG A C 1
ATOM 2560 O O . ARG A 1 353 ? -9.620 -13.289 24.997 1.00 40.22 353 ARG A O 1
ATOM 2567 N N . SER A 1 354 ? -11.731 -12.870 25.656 1.00 38.84 354 SER A N 1
ATOM 2568 C CA . SER A 1 354 ? -11.418 -12.720 27.075 1.00 38.84 354 SER A CA 1
ATOM 2569 C C . SER A 1 354 ? -10.941 -14.085 27.574 1.00 38.84 354 SER A C 1
ATOM 2571 O O . SER A 1 354 ? -11.737 -15.008 27.734 1.00 38.84 354 SER A O 1
ATOM 2573 N N . SER A 1 355 ? -9.628 -14.256 27.708 1.00 29.72 355 SER A N 1
ATOM 2574 C CA . SER A 1 355 ? -9.046 -15.383 28.421 1.00 29.72 355 SER A CA 1
ATOM 2575 C C . SER A 1 355 ? -9.232 -15.105 29.908 1.00 29.72 355 SER A C 1
ATOM 2577 O O . SER A 1 355 ? -8.365 -14.521 30.551 1.00 29.72 355 SER A O 1
ATOM 2579 N N . LEU A 1 356 ? -10.408 -15.458 30.420 1.00 31.89 356 LEU A N 1
ATOM 2580 C CA . LEU A 1 356 ? -10.589 -15.714 31.841 1.00 31.89 356 LEU A CA 1
ATOM 2581 C C . LEU A 1 356 ? -9.979 -17.093 32.106 1.00 31.89 356 LEU A C 1
ATOM 2583 O O . LEU A 1 356 ? -10.541 -18.107 31.686 1.00 31.89 356 LEU A O 1
ATOM 2587 N N . VAL A 1 357 ? -8.799 -17.102 32.724 1.00 29.92 357 VAL A N 1
ATOM 2588 C CA . VAL A 1 357 ? -8.345 -18.210 33.573 1.00 29.92 357 VAL A CA 1
ATOM 2589 C C . VAL A 1 357 ? -8.508 -17.732 35.003 1.00 29.92 357 VAL A C 1
ATOM 2591 O O . VAL A 1 357 ? -8.101 -16.578 35.264 1.00 29.92 357 VAL A O 1
#

Secondary structure (DSSP, 8-state):
----------------------EEEEEEEEEEEEEEEEEETTEEEEEEEEEEEEEEEEEEEPP---------------------PPPPPP---PPP-----PPTTB-EEE--GGGHHHHHHHHHHHHHTT-BS-EEEEEEE-SSPTTSSS-HHHHHHHHHHHHHHHHTT-PPPHHHHHHHHHTTS---STTSSBEEEE-TTT---EEEEEPPPS-EEEEEE-S----HHHHHHS--HHHHHHHHHHHHHHHHHHHHHHHHT-HHHHHHHHHHHHHHHTTTS--TTHHHHHHHHHHTT-SEEEE-SSSSEEEEEESSHHHHHHHHHHHHHH-TT--EEEEEEB--B--EEEEPP----

Foldseek 3Di:
DDDDDDDDDDDDDDDDPPPQWFKWKKKWFWFQAFLFWFDDPLFTKTWTQGWPWIKIKMKIFDDPPDPDDDDDDDDDDPDPDDDDDDDDDDDDDDDDDDDDDDDAFQEAEAEDPVLVLLSVLLSVLCVVVVHTDTHMYMDIDTPDDPQAQRQSNLRSSLRSNQRSCVSVPRGDDLLVSQQSSLVSHQHHCQAPFAIKMASSNHRPDIGDLAHAAKKKKWKFAFDDFQPVVVLVVDDCSVLSVVLNVLSVQLVVLSSCCRVVVPLLSSQSSQQSNQVSCCSSPNAPCAVVLQVLLVVLVFSHWHHRPGHNIIITMDNDQVSSVVSNVVCVVVPVRTPDIDMTIRTTGHMDMDGDDPPDD

Solvent-accessible surface area (backbone atoms only — not comparable to full-atom values): 19599 Å² total; per-residue (Å²): 140,78,92,85,87,85,87,90,80,87,87,79,89,79,74,81,80,73,76,72,67,56,47,24,33,16,34,11,28,16,27,60,15,27,39,34,55,45,36,58,96,85,42,55,33,33,20,44,33,17,27,82,47,46,26,38,20,35,37,31,44,53,76,81,87,74,82,85,90,77,95,71,94,76,82,81,85,89,71,91,73,88,72,92,78,79,87,80,86,92,74,95,74,88,83,76,94,76,79,97,70,80,62,93,53,52,55,45,78,50,49,49,88,91,40,54,65,24,42,51,33,25,55,50,44,32,52,76,72,69,52,56,67,44,42,34,40,44,45,77,49,57,92,64,64,76,94,48,32,28,45,44,67,44,15,38,20,37,15,26,30,46,21,39,24,49,66,77,73,52,68,65,55,53,69,57,35,49,43,56,35,24,76,76,39,77,27,73,30,27,48,32,67,16,34,25,42,24,24,28,68,74,46,83,48,72,43,81,49,38,55,60,51,81,33,13,25,20,37,37,32,40,75,76,73,57,55,64,66,65,58,68,69,49,85,49,62,66,37,32,59,73,28,29,68,50,39,54,51,17,52,53,31,31,44,49,11,32,69,71,57,34,61,62,37,33,17,48,11,12,32,42,15,41,60,43,32,40,64,66,58,71,58,86,61,52,65,63,50,50,51,54,28,59,78,70,65,37,46,24,35,28,30,20,84,68,26,49,30,40,24,36,32,22,82,40,62,68,57,13,48,51,48,40,58,51,44,59,74,72,37,88,66,56,71,46,66,48,69,42,41,52,41,51,19,24,69,44,81,45,76,66,76,83,81,82,124

pLDDT: mean 81.66, std 23.62, range [26.61, 98.75]

Nearest PDB structures (foldseek):
  4p52-assembly1_A  TM=7.022E-01  e=9.207E-15  Cytophaga hutchinsonii ATCC 33406
  3pyf-assembly1_A  TM=7.115E-01  e=1.500E-12  Mycobacterium tuberculosis
  5wat-assembly1_B  TM=6.907E-01  e=2.907E-13  Corynebacterium glutamicum
  2dei-assembly1_A  TM=6.765E-01  e=2.359E-12  Pyrococcus horikoshii
  4rpf-assembly1_A  TM=6.364E-01  e=4.082E-13  Yersinia pestis Nepal516

Sequence (357 aa):
MADGDGRGTHPRDRFGSVAAARSITVQVPGTCGELIQGSRQGIPFLVSCPIDAYSTVTVTLLADTQSSADGASSPVPSAITSRRAAQPPLGPQHPRPDSQHAAPGSCVVLGPVDCQKATLALEKVLRSLGAVGLRIELRVSSPLPRSKGFGSSTADIAGAIAAGGALVGQPLEPIEIARLAVSIEPTDSSMLPGLAAFDHLQGSFHEKLGQPPPIFLAVLDFPGVVDTLEFNAVDHVAARAAGEPELAEALALLRRGVRDGRVDLIGRATTLSAVANQRVLFKPELDAVRELGRELGALGVNVGHSGTIVGLLFDHPDAATRAIARARAQFPSLESARAQALVGGGVRLHRGRSSLV

Mean predicted aligned error: 11.09 Å